Protein AF-A0A521ZAX6-F1 (afdb_monomer_lite)

Radius of gyration: 26.91 Å; chains: 1; bounding box: 73×49×79 Å

Secondary structure (DSSP, 8-state):
--SHHHHHHHHHHHHHHHHHHHHHHS--SS--HHHHHHHHHHHHHHHHT------PPP-EEEEEEEEEETTEEE-S-SS--TTB-PPPTTS---BEE-TT---TTSB-SS-EEEEGGGPEEEE-TT--EEEEEEEEEE--GGGGT--EEEEEEE----SSTT-EEEEEEEEETTTT-EEEEEEEEE-TTS-EEEEEEEEETTTTEEEEEEEEE--TTSSEEEEEEE-BTBEEEEEEEE-TTS-B-S--EEEEEE---TT----EEEEEEEEE-------HHHHHHHHHHHHHHHHHHHTT---

Foldseek 3Di:
DDPPVVVVVVVVVVVVVVVVVVVVVVPPPDDDPVVVVVVVVVVVVVVVPPDPPVPFDKDKKKWQWKDQPPWAIARLAPQDDFQAGDATDVGHGWGWDWPLDADRVCRDDSIHMAILVSFDWDAFLLGFIKRKTKTKTFDQSVVVVGFKTKIKMFDDQRDDAAWWKFKKFFQFDDGRQKMWDFIQHQHPVRFTWGWTWITGNVVSDIGTFFIDGDDPPAGMKMWMWGPNFFTWIWMFGAHPVRHGPDDIDTGGTDGDDPRDRRRMMIIMTIIRPPPCPVPVCVVVVVVVVVVVVVVVVVVPPDD

Structure (mmCIF, N/CA/C/O backbone):
data_AF-A0A521ZAX6-F1
#
_entry.id   AF-A0A521ZAX6-F1
#
loop_
_atom_site.group_PDB
_atom_site.id
_atom_site.type_symbol
_atom_site.label_atom_id
_atom_site.label_alt_id
_atom_site.label_comp_id
_atom_site.label_asym_id
_atom_site.label_entity_id
_atom_site.label_seq_id
_atom_site.pdbx_PDB_ins_code
_atom_site.Cartn_x
_atom_site.Cartn_y
_atom_site.Cartn_z
_atom_site.occupancy
_atom_site.B_iso_or_equiv
_atom_site.auth_seq_id
_atom_site.auth_comp_id
_atom_site.auth_asym_id
_atom_site.auth_atom_id
_atom_site.pdbx_PDB_model_num
ATOM 1 N N . MET A 1 1 ? -0.911 6.599 23.397 1.00 47.94 1 MET A N 1
ATOM 2 C CA . MET A 1 1 ? -1.202 6.963 24.809 1.00 47.94 1 MET A CA 1
ATOM 3 C C . MET A 1 1 ? -2.444 7.852 24.866 1.00 47.94 1 MET A C 1
ATOM 5 O O . MET A 1 1 ? -2.360 8.982 24.406 1.00 47.94 1 MET A O 1
ATOM 9 N N . PRO A 1 2 ? -3.590 7.355 25.373 1.00 46.09 2 PRO A N 1
ATOM 10 C CA . PRO A 1 2 ? -4.291 8.087 26.441 1.00 46.09 2 PRO A CA 1
ATOM 11 C C . PRO A 1 2 ? -5.107 7.155 27.369 1.00 46.09 2 PRO A C 1
ATOM 13 O O 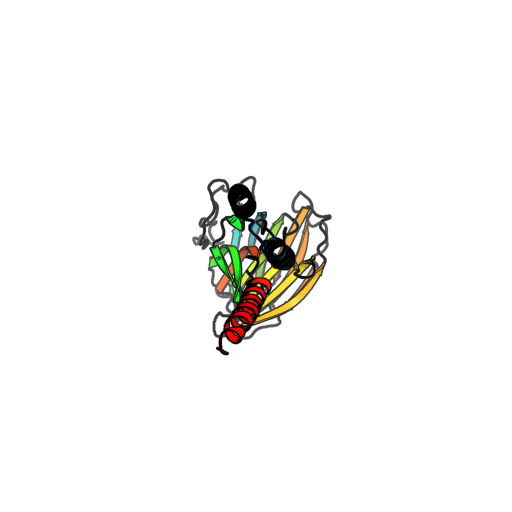. PRO A 1 2 ? -6.236 6.796 27.064 1.00 46.09 2 PRO A O 1
ATOM 16 N N . CYS A 1 3 ? -4.576 6.794 28.542 1.00 39.81 3 CYS A N 1
ATOM 17 C CA . CYS A 1 3 ? -5.355 6.108 29.595 1.00 39.81 3 CYS A CA 1
ATOM 18 C C . CYS A 1 3 ? -5.625 7.010 30.822 1.00 39.81 3 CYS A C 1
ATOM 20 O O . CYS A 1 3 ? -6.492 6.723 31.644 1.00 39.81 3 CYS A O 1
ATOM 22 N N . TRP A 1 4 ? -4.918 8.140 30.941 1.00 37.19 4 TRP A N 1
ATOM 23 C CA . TRP A 1 4 ? -4.978 9.007 32.126 1.00 37.19 4 TRP A CA 1
ATOM 24 C C . TRP A 1 4 ? -6.194 9.945 32.154 1.00 37.19 4 TRP A C 1
ATOM 26 O O . TRP A 1 4 ? -6.760 10.185 33.220 1.00 37.19 4 TRP A O 1
ATOM 36 N N . TYR A 1 5 ? -6.657 10.429 30.998 1.00 41.12 5 TYR A N 1
ATOM 37 C CA . TYR A 1 5 ? -7.773 11.385 30.943 1.00 41.12 5 TYR A CA 1
ATOM 38 C C . TYR A 1 5 ? -9.114 10.761 31.370 1.00 41.12 5 TYR A C 1
ATOM 40 O O . TYR A 1 5 ? -9.895 11.386 32.090 1.00 41.12 5 TYR A O 1
ATOM 48 N N . VAL A 1 6 ? -9.345 9.493 31.010 1.00 40.62 6 VAL A N 1
ATOM 49 C CA . VAL A 1 6 ? -10.563 8.748 31.376 1.00 40.62 6 VAL A CA 1
ATOM 50 C C . VAL A 1 6 ? -10.611 8.463 32.883 1.00 40.62 6 VAL A C 1
ATOM 52 O O . VAL A 1 6 ? -11.671 8.565 33.506 1.00 40.62 6 VAL A O 1
ATOM 55 N N . MET A 1 7 ? -9.462 8.184 33.512 1.00 41.50 7 MET A N 1
ATOM 56 C CA . MET A 1 7 ? -9.397 7.940 34.958 1.00 41.50 7 MET A CA 1
ATOM 57 C C . MET A 1 7 ? -9.655 9.209 35.784 1.00 41.50 7 MET A C 1
ATOM 59 O O . MET A 1 7 ? -10.397 9.158 36.770 1.00 41.50 7 MET A O 1
ATOM 63 N N . CYS A 1 8 ? -9.112 10.363 35.376 1.00 44.91 8 CYS A N 1
ATOM 64 C CA . CYS A 1 8 ? -9.331 11.627 36.089 1.00 44.91 8 CYS A CA 1
ATOM 65 C C . CYS A 1 8 ? -10.794 12.095 36.032 1.00 44.91 8 CYS A C 1
ATOM 67 O O . CYS A 1 8 ? -11.322 12.575 37.040 1.00 44.91 8 CYS A O 1
ATOM 69 N N . PHE A 1 9 ? -11.473 11.906 34.896 1.00 49.28 9 PHE A N 1
ATOM 70 C CA . PHE A 1 9 ? -12.878 12.293 34.751 1.00 49.28 9 PHE A CA 1
ATOM 71 C C . PHE A 1 9 ? -13.799 11.448 3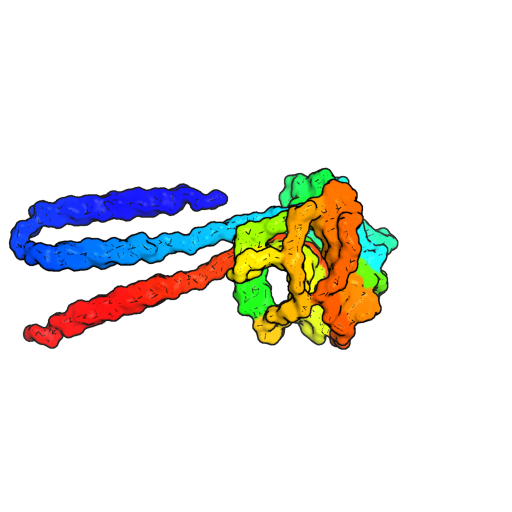5.650 1.00 49.28 9 PHE A C 1
ATOM 73 O O . PHE A 1 9 ? -14.656 11.990 36.355 1.00 49.28 9 PHE A O 1
ATOM 80 N N . ASN A 1 10 ? -13.553 10.134 35.728 1.00 50.09 10 ASN A N 1
ATOM 81 C CA . ASN A 1 10 ? -14.312 9.226 36.594 1.00 50.09 10 ASN A CA 1
ATOM 82 C C . ASN A 1 10 ? -14.150 9.554 38.086 1.00 50.09 10 ASN A C 1
ATOM 84 O O . ASN A 1 10 ? -15.129 9.568 38.838 1.00 50.09 10 ASN A O 1
ATOM 88 N N . ALA A 1 11 ? -12.933 9.881 38.529 1.00 59.72 11 ALA A N 1
ATOM 89 C CA . ALA A 1 11 ? -12.683 10.236 39.924 1.00 59.72 11 ALA A CA 1
ATOM 90 C C . ALA A 1 11 ? -13.410 11.530 40.340 1.00 59.72 11 ALA A C 1
ATOM 92 O O . ALA A 1 11 ? -13.934 11.618 41.457 1.00 59.72 11 ALA A O 1
ATOM 93 N N . HIS A 1 12 ? -13.481 12.523 39.446 1.00 61.91 12 HIS A N 1
ATOM 94 C CA . HIS A 1 12 ? -14.171 13.781 39.723 1.00 61.91 12 HIS A CA 1
ATOM 95 C C . HIS A 1 12 ? -15.695 13.599 39.760 1.00 61.91 12 HIS A C 1
ATOM 97 O O . HIS A 1 12 ? -16.340 14.055 40.703 1.00 61.91 12 HIS A O 1
ATOM 103 N N . LEU A 1 13 ? -16.259 12.835 38.818 1.00 57.12 13 LEU A N 1
ATOM 104 C CA . LEU A 1 13 ? -17.691 12.527 38.773 1.00 57.12 13 LEU A CA 1
ATOM 105 C C . LEU A 1 13 ? -18.164 11.797 40.043 1.00 57.12 13 LEU A C 1
ATOM 107 O O . LEU A 1 13 ? -19.154 12.196 40.661 1.00 57.12 13 LEU A O 1
ATOM 111 N N . ILE A 1 14 ? -17.416 10.785 40.498 1.00 67.31 14 ILE A N 1
ATOM 112 C CA . ILE A 1 14 ? -17.723 10.042 41.732 1.00 67.31 14 ILE A CA 1
ATOM 113 C C . ILE A 1 14 ? -17.697 10.970 42.955 1.00 67.31 14 ILE A C 1
ATOM 115 O O . ILE A 1 14 ? -18.536 10.845 43.853 1.00 67.31 14 ILE A O 1
ATOM 119 N N . LYS A 1 15 ? -16.754 11.919 43.007 1.00 69.25 15 LYS A N 1
ATOM 120 C CA . LYS A 1 15 ? -16.646 12.886 44.108 1.00 69.25 15 LYS A CA 1
ATOM 121 C C . LYS A 1 15 ? -17.837 13.851 44.128 1.00 69.25 15 LYS A C 1
ATOM 123 O O . LYS A 1 15 ? -18.402 14.080 45.200 1.00 69.25 15 LYS A O 1
ATOM 128 N N . THR A 1 16 ? -18.271 14.328 42.964 1.00 64.12 16 THR A N 1
ATOM 129 C CA . THR A 1 16 ? -19.437 15.211 42.814 1.00 64.12 16 THR A CA 1
ATOM 130 C C . THR A 1 16 ? -20.738 14.499 43.191 1.00 64.12 16 THR A C 1
ATOM 132 O O . THR A 1 16 ? -21.531 15.043 43.959 1.00 64.12 16 THR A O 1
ATOM 135 N N . ILE A 1 17 ? -20.925 13.242 42.765 1.00 62.44 17 ILE A N 1
ATOM 136 C CA . ILE A 1 17 ? -22.083 12.417 43.154 1.00 62.44 17 ILE A CA 1
ATOM 137 C C . ILE A 1 17 ? -22.120 12.220 44.677 1.00 62.44 17 ILE A C 1
ATOM 139 O O . ILE A 1 17 ? -23.162 12.411 45.310 1.00 62.44 17 ILE A O 1
ATOM 143 N N . LYS A 1 18 ? -20.976 11.902 45.298 1.00 67.94 18 LYS A N 1
ATOM 144 C CA . LYS A 1 18 ? -20.877 11.743 46.758 1.00 67.94 18 LYS A CA 1
ATOM 145 C C . LYS A 1 18 ? -21.187 13.040 47.513 1.00 67.94 18 LYS A C 1
ATOM 147 O O . LYS A 1 18 ? -21.866 12.990 48.539 1.00 67.94 18 LYS A O 1
ATOM 152 N N . GLN A 1 19 ? -20.740 14.196 47.017 1.00 67.75 19 GLN A N 1
ATOM 153 C CA . GLN A 1 19 ? -21.085 15.497 47.605 1.00 67.75 19 GLN A CA 1
ATOM 154 C C . GLN A 1 19 ? -22.582 15.804 47.485 1.00 67.75 19 GLN A C 1
ATOM 156 O O . GLN A 1 19 ? -23.197 16.224 48.465 1.00 67.75 19 GLN A O 1
ATOM 161 N N . TYR A 1 20 ? -23.195 15.520 46.336 1.00 54.62 20 TYR A N 1
ATOM 162 C CA . TYR A 1 20 ? -24.623 15.761 46.115 1.00 54.62 20 TYR A CA 1
ATOM 163 C C . TYR A 1 20 ? -25.515 14.878 47.012 1.00 54.62 20 TYR A C 1
ATOM 165 O O . TYR A 1 20 ? -26.491 15.342 47.610 1.00 54.62 20 TYR A O 1
ATOM 173 N N . LEU A 1 21 ? -25.129 13.611 47.200 1.00 57.34 21 LEU A N 1
ATOM 174 C CA . LEU A 1 21 ? -25.789 12.680 48.127 1.00 57.34 21 LEU A CA 1
ATOM 175 C C . LEU A 1 21 ? -25.596 13.056 49.610 1.00 57.34 21 LEU A C 1
ATOM 177 O O . LEU A 1 21 ? -26.415 12.695 50.455 1.00 57.34 21 LEU A O 1
ATOM 181 N N . SER A 1 22 ? -24.530 13.786 49.946 1.00 59.34 22 SER A N 1
ATOM 182 C CA . SER A 1 22 ? -24.269 14.271 51.308 1.00 59.34 22 SER A CA 1
ATOM 183 C C . SER A 1 22 ? -25.157 15.468 51.676 1.00 59.34 22 SER A C 1
ATOM 185 O O . SER A 1 22 ? -25.722 15.515 52.771 1.00 59.34 22 SER A O 1
ATOM 187 N N . ILE A 1 23 ? -25.351 16.404 50.741 1.00 58.09 23 ILE A N 1
ATOM 188 C CA . ILE A 1 23 ? -26.160 17.617 50.949 1.00 58.09 23 ILE A CA 1
ATOM 189 C C . ILE A 1 23 ? -27.641 17.270 51.170 1.00 58.09 23 ILE A C 1
ATOM 191 O O . ILE A 1 23 ? -28.297 17.838 52.044 1.00 58.09 23 ILE A O 1
ATOM 195 N N . THR A 1 24 ? -28.163 16.272 50.456 1.00 54.19 24 THR A N 1
ATOM 196 C CA . THR A 1 24 ? -29.572 15.853 50.561 1.00 54.19 24 THR A CA 1
ATOM 197 C C . THR A 1 24 ? -29.935 15.209 51.906 1.00 54.19 24 THR A C 1
ATOM 199 O O . THR A 1 24 ? -31.094 15.276 52.315 1.00 54.19 24 THR A O 1
ATOM 202 N N . LYS A 1 25 ? -28.970 14.662 52.661 1.00 55.00 25 LYS A N 1
ATOM 203 C CA . LYS A 1 25 ? -29.228 14.078 53.992 1.00 55.00 25 LYS A CA 1
ATOM 204 C C . LYS A 1 25 ? -29.455 15.113 55.100 1.00 55.00 25 LYS A C 1
ATOM 206 O O . LYS A 1 25 ? -30.106 14.782 56.086 1.00 55.00 25 LYS A O 1
ATOM 211 N N . LYS A 1 26 ? -28.953 16.347 54.966 1.00 53.94 26 LYS A N 1
ATOM 212 C CA . LYS A 1 26 ? -29.035 17.370 56.032 1.00 53.94 26 LYS A CA 1
ATOM 213 C C . LYS A 1 26 ? -30.276 18.273 55.968 1.00 53.94 26 LYS A C 1
ATOM 215 O O . LYS A 1 26 ? -30.519 19.004 56.919 1.00 53.94 26 LYS A O 1
ATOM 220 N N . GLY A 1 27 ? -31.079 18.199 54.902 1.00 54.00 27 GLY A N 1
ATOM 221 C CA . GLY A 1 27 ? -32.254 19.063 54.690 1.00 54.00 27 GLY A CA 1
ATOM 222 C C . GLY A 1 27 ? -33.601 18.341 54.568 1.00 54.00 27 GLY A C 1
ATOM 223 O O . GLY A 1 27 ? -34.555 18.928 54.069 1.00 54.00 27 GLY A O 1
ATOM 224 N N . ALA A 1 28 ? -33.707 17.070 54.970 1.00 48.19 28 ALA A N 1
ATOM 225 C CA . ALA A 1 28 ? -34.894 16.239 54.742 1.00 48.19 28 ALA A CA 1
ATOM 226 C C . ALA A 1 28 ? -36.065 16.535 55.709 1.00 48.19 28 ALA A C 1
ATOM 228 O O . ALA A 1 28 ? -36.605 15.640 56.355 1.00 48.19 28 ALA A O 1
ATOM 229 N N . GLY A 1 29 ? -36.501 17.793 55.785 1.00 54.16 29 GLY A N 1
ATOM 230 C CA . GLY A 1 29 ? -37.848 18.132 56.232 1.00 54.16 29 GLY A CA 1
ATOM 231 C C . GLY A 1 29 ? -38.840 17.851 55.102 1.00 54.16 29 GLY A C 1
ATOM 232 O O . GLY A 1 29 ? -38.870 18.581 54.120 1.00 54.16 29 GLY A O 1
ATOM 233 N N . LYS A 1 30 ? -39.618 16.764 55.217 1.00 56.06 30 LYS A N 1
ATOM 234 C CA . LYS A 1 30 ? -40.769 16.401 54.354 1.00 56.06 30 LYS A CA 1
ATOM 235 C C . LYS A 1 30 ? -40.585 16.627 52.836 1.00 56.06 30 LYS A C 1
ATOM 237 O O . LYS A 1 30 ? -41.471 17.155 52.172 1.00 56.06 30 LYS A O 1
ATOM 242 N N . MET A 1 31 ? -39.493 16.148 52.242 1.00 51.72 31 MET A N 1
ATOM 243 C CA . MET A 1 31 ? -39.492 15.893 50.795 1.00 51.72 31 MET A CA 1
ATOM 244 C C . MET A 1 31 ? -40.079 14.509 50.506 1.00 51.72 31 MET A C 1
ATOM 246 O O . MET A 1 31 ? -39.689 13.508 51.108 1.00 51.72 31 MET A O 1
ATOM 250 N N . ASN A 1 32 ? -41.046 14.468 49.589 1.00 57.09 32 ASN A N 1
ATOM 251 C CA . ASN A 1 32 ? -41.775 13.272 49.184 1.00 57.09 32 ASN A CA 1
ATOM 252 C C . ASN A 1 32 ? -40.794 12.244 48.583 1.00 57.09 32 ASN A C 1
ATOM 254 O O . ASN A 1 32 ? -40.153 12.518 47.566 1.00 57.09 32 ASN A O 1
ATOM 258 N N . ARG A 1 33 ? -40.654 11.068 49.217 1.00 55.41 33 ARG A N 1
ATOM 259 C CA . ARG A 1 33 ? -39.667 10.020 48.862 1.00 55.41 33 ARG A CA 1
ATOM 260 C C . ARG A 1 33 ? -39.719 9.594 47.383 1.00 55.41 33 ARG A C 1
ATOM 262 O O . ARG A 1 33 ? -38.725 9.102 46.858 1.00 55.41 33 ARG A O 1
ATOM 269 N N . SER A 1 34 ? -40.836 9.827 46.691 1.00 53.62 34 SER A N 1
ATOM 270 C CA . SER A 1 34 ? -40.997 9.534 45.262 1.00 53.62 34 SER A CA 1
ATOM 271 C C . SER A 1 34 ? -40.161 10.430 44.333 1.00 53.62 34 SER A C 1
ATOM 273 O O . SER A 1 34 ? -39.772 9.977 43.257 1.00 53.62 34 SER A O 1
ATOM 275 N N . ALA A 1 35 ? -39.839 11.667 44.730 1.00 54.62 35 ALA A N 1
ATOM 276 C CA . ALA A 1 35 ? -39.070 12.605 43.903 1.00 54.62 35 ALA A CA 1
ATOM 277 C C . ALA A 1 35 ? -37.562 12.292 43.901 1.00 54.62 35 ALA A C 1
ATOM 279 O O . ALA A 1 35 ? -36.908 12.396 42.866 1.00 54.62 35 ALA A O 1
ATOM 280 N N . VAL A 1 36 ? -37.026 11.835 45.039 1.00 57.28 36 VAL A N 1
ATOM 281 C CA . VAL A 1 36 ? -35.603 11.481 45.192 1.00 57.28 36 VAL A CA 1
ATOM 282 C C . VAL A 1 36 ? -35.258 10.215 44.400 1.00 57.28 36 VAL A C 1
ATOM 284 O O . VAL A 1 36 ? -34.226 10.171 43.734 1.00 57.28 36 VAL A O 1
ATOM 287 N N . ASN A 1 37 ? -36.158 9.225 44.377 1.00 55.22 37 ASN A N 1
ATOM 288 C CA . ASN A 1 37 ? -35.958 8.009 43.584 1.00 55.22 37 ASN A CA 1
ATOM 289 C C . ASN A 1 37 ? -35.974 8.286 42.072 1.00 55.22 37 ASN A C 1
ATOM 291 O O . ASN A 1 37 ? -35.205 7.673 41.343 1.00 55.22 37 ASN A O 1
ATOM 295 N N . ARG A 1 38 ? -36.783 9.234 41.580 1.00 53.16 38 ARG A N 1
ATOM 296 C CA . ARG A 1 38 ? -36.828 9.562 40.141 1.00 53.16 38 ARG A CA 1
ATOM 297 C C . ARG A 1 38 ? -35.564 10.276 39.649 1.00 53.16 38 ARG A C 1
ATOM 299 O O . ARG A 1 38 ? -35.150 10.043 38.520 1.00 53.16 38 ARG A O 1
ATOM 306 N N . LEU A 1 39 ? -34.922 11.088 40.492 1.00 50.41 39 LEU A N 1
ATOM 307 C CA . LEU A 1 39 ? -33.695 11.809 40.129 1.00 50.41 39 LEU A CA 1
ATOM 308 C C . LEU A 1 39 ? -32.469 10.877 40.047 1.00 50.41 39 LEU A C 1
ATOM 310 O O . LEU A 1 39 ? -31.629 11.045 39.168 1.00 50.41 39 LEU A O 1
ATOM 314 N N . GLY A 1 40 ? -32.395 9.855 40.909 1.00 54.56 40 GLY A N 1
ATOM 315 C CA . GLY A 1 40 ? -31.318 8.853 40.877 1.00 54.56 40 GLY A CA 1
ATOM 316 C C . GLY A 1 40 ? -31.332 7.957 39.628 1.00 54.56 40 GLY A C 1
ATOM 317 O O . GLY A 1 40 ? -30.271 7.581 39.128 1.00 54.56 40 GLY A O 1
ATOM 318 N N . TRP A 1 41 ? -32.519 7.670 39.080 1.00 51.25 41 TRP A N 1
ATOM 319 C CA . TRP A 1 41 ? -32.665 6.917 37.827 1.00 51.25 41 TRP A CA 1
ATOM 320 C C . TRP A 1 41 ? -32.225 7.728 36.599 1.00 51.25 41 TRP A C 1
ATOM 322 O O . TRP A 1 41 ? -31.564 7.180 35.720 1.00 51.25 41 TRP A O 1
ATOM 332 N N . PHE A 1 42 ? -32.502 9.037 36.566 1.00 50.16 42 PHE A N 1
ATOM 333 C CA . PHE A 1 42 ? -32.056 9.919 35.478 1.00 50.16 42 PHE A CA 1
ATOM 334 C C . PHE A 1 42 ? -30.524 10.002 35.372 1.00 50.16 42 PHE A C 1
ATOM 336 O O . PHE A 1 42 ? -29.990 9.948 34.269 1.00 50.16 42 PHE A O 1
ATOM 343 N N . PHE A 1 43 ? -29.803 10.060 36.498 1.00 51.66 43 PHE A N 1
ATOM 344 C CA . PHE A 1 43 ? -28.334 10.084 36.480 1.00 51.66 43 PHE A CA 1
ATOM 345 C C . PHE A 1 43 ? -27.705 8.736 36.087 1.00 51.66 43 PHE A C 1
ATOM 347 O O . PHE A 1 43 ? -26.654 8.732 35.454 1.00 51.66 43 PHE A O 1
ATOM 354 N N . SER A 1 44 ? -28.351 7.602 36.387 1.00 50.88 44 SER A N 1
ATOM 355 C CA . SER A 1 44 ? -27.819 6.275 36.019 1.00 50.88 44 SER A CA 1
ATOM 356 C C . SER A 1 44 ? -27.919 5.982 34.517 1.00 50.88 44 SER A C 1
ATOM 358 O O . SER A 1 44 ? -27.041 5.323 33.971 1.00 50.88 44 SER A O 1
ATOM 360 N N . ILE A 1 45 ? -28.944 6.504 33.832 1.00 50.88 45 ILE A N 1
ATOM 361 C CA . ILE A 1 45 ? -29.104 6.328 32.376 1.00 50.88 45 ILE A CA 1
ATOM 362 C C . ILE A 1 45 ? -28.100 7.202 31.604 1.00 50.88 45 ILE A C 1
ATOM 364 O O . ILE A 1 45 ? -27.543 6.761 30.603 1.00 50.88 45 ILE A O 1
ATOM 368 N N . VAL A 1 46 ? -27.792 8.406 32.101 1.00 50.06 46 VAL A N 1
ATOM 369 C CA . VAL A 1 46 ? -26.817 9.313 31.465 1.00 50.06 46 VAL A CA 1
ATOM 370 C C . VAL A 1 46 ? -25.372 8.812 31.621 1.00 50.06 46 VAL A C 1
ATOM 372 O O . VAL A 1 46 ? -24.556 9.027 30.731 1.00 50.06 46 VAL A O 1
ATOM 375 N N . SER A 1 47 ? -25.046 8.082 32.695 1.00 50.19 47 SER A N 1
ATOM 376 C CA . SER A 1 47 ? -23.712 7.482 32.873 1.00 50.19 47 SER A CA 1
ATOM 377 C C . SER A 1 47 ? -23.465 6.210 32.049 1.00 50.19 47 SER A C 1
ATOM 379 O O . SER A 1 47 ? -22.307 5.835 31.889 1.00 50.19 47 SER A O 1
ATOM 381 N N . LEU A 1 48 ? -24.503 5.561 31.504 1.00 48.25 48 LEU A N 1
ATOM 382 C CA . LEU A 1 48 ? -24.349 4.355 30.675 1.00 48.25 48 LEU A CA 1
ATOM 383 C C . LEU A 1 48 ? -24.160 4.663 29.177 1.00 48.25 48 LEU A C 1
ATOM 385 O O . LEU A 1 48 ? -23.735 3.796 28.424 1.00 48.25 48 LEU A O 1
ATOM 389 N N . ALA A 1 49 ? -24.420 5.901 28.747 1.00 48.38 49 ALA A N 1
ATOM 390 C CA . ALA A 1 49 ? -24.155 6.370 27.383 1.00 48.38 49 ALA A CA 1
ATOM 391 C C . ALA A 1 49 ? -22.707 6.867 27.186 1.00 48.38 49 ALA A C 1
ATOM 393 O O . ALA A 1 49 ? -22.393 7.498 26.175 1.00 48.38 49 ALA A O 1
ATOM 394 N N . LEU A 1 50 ? -21.821 6.614 28.158 1.00 48.28 50 LEU A N 1
ATOM 395 C CA . LEU A 1 50 ? -20.430 7.041 28.114 1.00 48.28 50 LEU A CA 1
ATOM 396 C C . LEU A 1 50 ? -19.617 6.130 27.177 1.00 48.28 50 LEU A C 1
ATOM 398 O O . LEU A 1 50 ? -18.930 5.213 27.606 1.00 48.28 50 LEU A O 1
ATOM 402 N N . VAL A 1 51 ? -19.731 6.433 25.884 1.00 49.41 51 VAL A N 1
ATOM 403 C CA . VAL A 1 51 ? -18.637 6.440 24.908 1.00 49.41 51 VAL A CA 1
ATOM 404 C C . VAL A 1 51 ? -17.802 5.155 24.874 1.00 49.41 51 VAL A C 1
ATOM 406 O O . VAL A 1 51 ? -16.694 5.090 25.407 1.00 49.41 51 VAL A O 1
ATOM 409 N N . ALA A 1 52 ? -18.291 4.157 24.138 1.00 48.88 52 ALA A N 1
ATOM 410 C CA . ALA A 1 52 ? -17.409 3.190 23.497 1.00 48.88 52 ALA A CA 1
ATOM 411 C C . ALA A 1 52 ? -16.650 3.910 22.367 1.00 48.88 52 ALA A C 1
ATOM 413 O O . ALA A 1 52 ? -16.991 3.790 21.197 1.00 48.88 52 ALA A O 1
ATOM 414 N N . ASN A 1 53 ? -15.651 4.720 22.726 1.00 51.09 53 ASN A N 1
ATOM 415 C CA . ASN A 1 53 ? -14.619 5.105 21.772 1.00 51.09 53 ASN A CA 1
ATOM 416 C C . ASN A 1 53 ? -13.814 3.836 21.522 1.00 51.09 53 ASN A C 1
ATOM 418 O O . ASN A 1 53 ? -13.032 3.422 22.380 1.00 51.09 53 ASN A O 1
ATOM 422 N N . ILE A 1 54 ? -14.048 3.195 20.380 1.00 55.09 54 ILE A N 1
ATOM 423 C CA . ILE A 1 54 ? -13.129 2.184 19.877 1.00 55.09 54 ILE A CA 1
ATOM 424 C C . ILE A 1 54 ? -11.832 2.949 19.628 1.00 55.09 54 ILE A C 1
ATOM 426 O O . ILE A 1 54 ? -11.779 3.840 18.783 1.00 55.09 54 ILE A O 1
ATOM 430 N N . ALA A 1 55 ? -10.822 2.706 20.461 1.00 56.56 55 ALA A N 1
ATOM 431 C CA . ALA A 1 55 ? -9.505 3.257 20.214 1.00 56.56 55 ALA A CA 1
ATOM 432 C C . ALA A 1 55 ? -9.025 2.668 18.884 1.00 56.56 55 ALA A C 1
ATOM 434 O O . ALA A 1 55 ? -8.856 1.453 18.797 1.00 56.56 55 ALA A O 1
ATOM 435 N N . SER A 1 56 ? -8.850 3.511 17.865 1.00 67.69 56 SER A N 1
ATOM 436 C CA . SER A 1 56 ? -8.174 3.085 16.642 1.00 67.69 56 SER A CA 1
ATOM 437 C C . SER A 1 56 ? -6.732 2.746 17.002 1.00 67.69 56 SER A C 1
ATOM 439 O O . SER A 1 56 ? -6.057 3.538 17.670 1.00 67.69 56 SER A O 1
ATOM 441 N N . ALA A 1 57 ? -6.295 1.545 16.641 1.00 82.38 57 ALA A N 1
ATOM 442 C CA . ALA A 1 57 ? -4.890 1.175 16.692 1.00 82.38 57 ALA A CA 1
ATOM 443 C C . ALA A 1 57 ? -4.224 1.649 15.400 1.00 82.38 57 ALA A C 1
ATOM 445 O O . ALA A 1 57 ? -4.885 1.718 14.367 1.00 82.38 57 ALA A O 1
ATOM 446 N N . SER A 1 58 ? -2.938 1.988 15.464 1.00 91.75 58 SER A N 1
ATOM 447 C CA . SER A 1 58 ? -2.212 2.361 14.259 1.00 91.75 58 SER A CA 1
ATOM 448 C C . SER A 1 58 ? -1.875 1.145 13.412 1.00 91.75 58 SER A C 1
ATOM 450 O O . SER A 1 58 ? -1.548 0.074 13.929 1.00 91.75 58 SER A O 1
ATOM 452 N N . VAL A 1 59 ? -1.945 1.330 12.099 1.00 95.12 59 VAL A N 1
ATOM 453 C CA . VAL A 1 59 ? -1.450 0.383 11.108 1.00 95.12 59 VAL A CA 1
ATOM 454 C C . VAL A 1 59 ? 0.061 0.513 11.062 1.00 95.12 59 VAL A C 1
ATOM 456 O O . VAL A 1 59 ? 0.579 1.555 10.662 1.00 95.12 59 VAL A O 1
ATOM 459 N N . ILE A 1 60 ? 0.751 -0.554 11.463 1.00 96.81 60 ILE A N 1
ATOM 460 C CA . ILE A 1 60 ? 2.202 -0.677 11.347 1.00 96.81 60 ILE A CA 1
ATOM 461 C C . ILE A 1 60 ? 2.498 -1.853 10.425 1.00 96.81 60 ILE A C 1
ATOM 463 O O . ILE A 1 60 ? 2.104 -2.983 10.712 1.00 96.81 60 ILE A O 1
ATOM 467 N N . THR A 1 61 ? 3.196 -1.585 9.328 1.00 97.44 61 THR A N 1
ATOM 468 C CA . THR A 1 61 ? 3.670 -2.602 8.381 1.00 97.44 61 THR A CA 1
ATOM 469 C C . THR A 1 61 ? 5.042 -2.203 7.847 1.00 97.44 61 THR A C 1
ATOM 471 O O . THR A 1 61 ? 5.491 -1.080 8.077 1.00 97.44 61 THR A O 1
ATOM 474 N N . ASN A 1 62 ? 5.719 -3.103 7.143 1.00 98.25 62 ASN A N 1
ATOM 475 C CA . ASN A 1 62 ? 6.965 -2.788 6.457 1.00 98.25 62 ASN A CA 1
ATOM 476 C C . ASN A 1 62 ? 6.823 -3.054 4.961 1.00 98.25 62 ASN A C 1
ATOM 478 O O . ASN A 1 62 ? 6.244 -4.066 4.566 1.00 98.25 62 ASN A O 1
ATOM 482 N N . ILE A 1 63 ? 7.388 -2.169 4.146 1.00 98.50 63 ILE A N 1
ATOM 483 C CA . ILE A 1 63 ? 7.596 -2.385 2.716 1.00 98.50 63 ILE A CA 1
ATOM 484 C C . ILE A 1 63 ? 9.075 -2.714 2.485 1.00 98.50 63 ILE A C 1
ATOM 486 O O . ILE A 1 63 ? 9.958 -2.071 3.046 1.00 98.50 63 ILE A O 1
ATOM 490 N N . HIS A 1 64 ? 9.350 -3.762 1.718 1.00 98.12 64 HIS A N 1
ATOM 491 C CA . HIS A 1 64 ? 10.705 -4.254 1.430 1.00 98.12 64 HIS A CA 1
ATOM 492 C C . HIS A 1 64 ? 11.222 -3.739 0.101 1.00 98.12 64 HIS A C 1
ATOM 494 O O . HIS A 1 64 ? 12.414 -3.539 -0.083 1.00 98.12 64 HIS A O 1
ATOM 500 N N . GLU A 1 65 ? 10.312 -3.568 -0.847 1.00 98.19 65 GLU A N 1
ATOM 501 C CA . GLU A 1 65 ? 10.639 -3.127 -2.186 1.00 98.1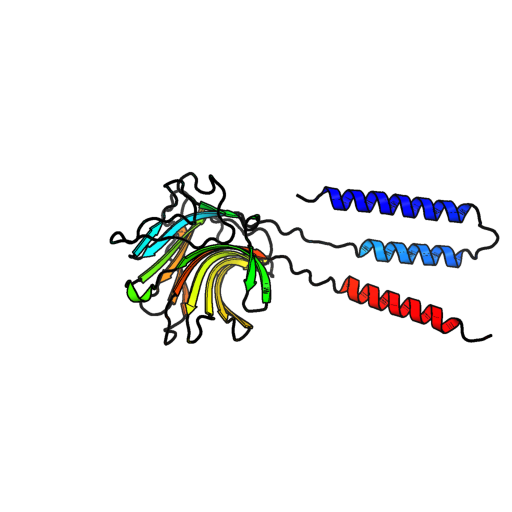9 65 GLU A CA 1
ATOM 502 C C . GLU A 1 65 ? 9.457 -2.355 -2.746 1.00 98.19 65 GLU A C 1
ATOM 504 O O . GLU A 1 65 ? 8.310 -2.779 -2.582 1.00 98.19 65 GLU A O 1
ATOM 509 N N . PHE A 1 66 ? 9.749 -1.249 -3.416 1.00 98.38 66 PHE A N 1
ATOM 510 C CA . PHE A 1 66 ? 8.822 -0.538 -4.279 1.00 98.38 66 PHE A CA 1
ATOM 511 C C . PHE A 1 66 ? 9.455 -0.405 -5.661 1.00 98.38 66 PHE A C 1
ATOM 513 O O . PHE A 1 66 ? 10.599 0.033 -5.788 1.00 98.38 66 PHE A O 1
ATOM 520 N N . SER A 1 67 ? 8.733 -0.792 -6.706 1.00 97.69 67 SER A N 1
ATOM 521 C CA . SER A 1 67 ? 9.246 -0.754 -8.071 1.00 97.69 67 SER A CA 1
ATOM 522 C C . SER A 1 67 ? 8.225 -0.175 -9.036 1.00 97.69 67 SER A C 1
ATOM 524 O O . SER A 1 67 ? 7.025 -0.406 -8.932 1.00 97.69 67 SER A O 1
ATOM 526 N N . VAL A 1 68 ? 8.739 0.584 -9.995 1.00 95.88 68 VAL A N 1
ATOM 527 C CA . VAL A 1 68 ? 8.029 1.107 -11.155 1.00 95.88 68 VAL A CA 1
ATOM 528 C C . VAL A 1 68 ? 8.864 0.701 -12.364 1.00 95.88 68 VAL A C 1
ATOM 530 O O . VAL A 1 68 ? 9.790 1.404 -12.772 1.00 95.88 68 VAL A O 1
ATOM 533 N N . SER A 1 69 ? 8.610 -0.498 -12.875 1.00 95.19 69 SER A N 1
ATOM 534 C CA . SER A 1 69 ? 9.454 -1.164 -13.863 1.00 95.19 69 SER A CA 1
ATOM 535 C C . SER A 1 69 ? 9.259 -0.573 -15.263 1.00 95.19 69 SER A C 1
ATOM 537 O O . SER A 1 69 ? 8.119 -0.319 -15.659 1.00 95.19 69 SER A O 1
ATOM 539 N N . PRO A 1 70 ? 10.339 -0.370 -16.043 1.00 93.88 70 PRO A N 1
ATOM 540 C CA . PRO A 1 70 ? 11.750 -0.662 -15.733 1.00 93.88 70 PRO A CA 1
ATOM 541 C C . PRO A 1 70 ? 12.528 0.554 -15.192 1.00 93.88 70 PRO A C 1
ATOM 543 O O . PRO A 1 70 ? 13.743 0.639 -15.352 1.00 93.88 70 PRO A O 1
ATOM 546 N N . VAL A 1 71 ? 11.841 1.551 -14.642 1.00 94.06 71 VAL A N 1
ATOM 547 C CA . VAL A 1 71 ? 12.353 2.918 -14.477 1.00 94.06 71 VAL A CA 1
ATOM 548 C C . VAL A 1 71 ? 12.926 3.172 -13.089 1.00 94.06 71 VAL A C 1
ATOM 550 O O . VAL A 1 71 ? 13.845 3.974 -12.940 1.00 94.06 71 VAL A O 1
ATOM 553 N N . PHE A 1 72 ? 12.379 2.529 -12.066 1.00 96.25 72 PHE A N 1
ATOM 554 C CA . PHE A 1 72 ? 12.711 2.812 -10.680 1.00 96.25 72 PHE A CA 1
ATOM 555 C C . PHE A 1 72 ? 12.534 1.562 -9.821 1.00 96.25 72 PHE A C 1
ATOM 557 O O . PHE A 1 72 ? 11.548 0.837 -9.961 1.00 96.25 72 PHE A O 1
ATOM 564 N N . THR A 1 73 ? 13.472 1.342 -8.907 1.00 97.50 73 THR A N 1
ATOM 565 C CA . THR A 1 73 ? 13.360 0.324 -7.864 1.00 97.50 73 THR A CA 1
ATOM 566 C C . THR A 1 73 ? 14.035 0.841 -6.611 1.00 97.50 73 THR A C 1
ATOM 568 O O . THR A 1 73 ? 15.185 1.275 -6.657 1.00 97.50 73 THR A O 1
ATOM 571 N N . ASP A 1 74 ? 13.327 0.733 -5.499 1.00 97.88 74 ASP A N 1
ATOM 572 C CA . ASP A 1 74 ? 13.812 1.050 -4.172 1.00 97.88 74 ASP A CA 1
ATOM 573 C C . ASP A 1 74 ? 13.647 -0.166 -3.274 1.00 97.88 74 ASP A C 1
ATOM 575 O O . ASP A 1 74 ? 12.555 -0.714 -3.150 1.00 97.88 74 ASP A O 1
ATOM 579 N N . ASN A 1 75 ? 14.754 -0.611 -2.695 1.00 97.31 75 ASN A N 1
ATOM 580 C CA . ASN A 1 75 ? 14.822 -1.754 -1.794 1.00 97.31 75 ASN A CA 1
ATOM 581 C C . ASN A 1 75 ? 15.048 -1.324 -0.335 1.00 97.31 75 ASN A C 1
ATOM 583 O O . ASN A 1 75 ? 15.374 -2.170 0.499 1.00 97.31 75 ASN A O 1
ATOM 587 N N . PHE A 1 76 ? 14.954 -0.017 -0.048 1.00 97.44 76 PHE A N 1
ATOM 588 C CA . PHE A 1 76 ? 14.978 0.554 1.300 1.00 97.44 76 PHE A CA 1
ATOM 589 C C . PHE A 1 76 ? 16.172 0.063 2.142 1.00 97.44 76 PHE A C 1
ATOM 591 O O . PHE A 1 76 ? 16.057 -0.296 3.320 1.00 97.44 76 PHE A O 1
ATOM 598 N N . SER A 1 77 ? 17.335 -0.044 1.488 1.00 96.19 77 SER A N 1
ATOM 599 C CA . SER A 1 77 ? 18.548 -0.667 2.035 1.00 96.19 77 SER A CA 1
ATOM 600 C C . SER A 1 77 ? 19.692 0.312 2.301 1.00 96.19 77 SER A C 1
ATOM 602 O O . SER A 1 77 ? 20.708 -0.081 2.880 1.00 96.19 77 SER A O 1
ATOM 604 N N . ASP A 1 78 ? 19.541 1.578 1.910 1.00 94.00 78 ASP A N 1
ATOM 605 C CA . ASP A 1 78 ? 20.569 2.611 2.055 1.00 94.00 78 ASP A CA 1
ATOM 606 C C . ASP A 1 78 ? 20.469 3.384 3.387 1.00 94.00 78 ASP A C 1
ATOM 608 O O . ASP A 1 78 ? 21.417 4.077 3.770 1.00 94.00 78 ASP A O 1
ATOM 612 N N . GLY A 1 79 ? 19.367 3.207 4.126 1.00 93.38 79 GLY A N 1
ATOM 613 C CA . GLY A 1 79 ? 19.131 3.815 5.432 1.00 93.38 79 GLY A CA 1
ATOM 614 C C . GLY A 1 79 ? 18.687 5.276 5.352 1.00 93.38 79 GLY A C 1
ATOM 615 O O . GLY A 1 79 ? 18.739 5.978 6.370 1.00 93.38 79 GLY A O 1
ATOM 616 N N . ASN A 1 80 ? 18.276 5.738 4.170 1.00 94.50 80 ASN A N 1
ATOM 617 C CA . ASN A 1 80 ? 17.752 7.072 3.934 1.00 94.50 80 ASN A CA 1
ATOM 618 C C . ASN A 1 80 ? 16.266 6.969 3.568 1.00 94.50 80 ASN A C 1
ATOM 620 O O . ASN A 1 80 ? 15.932 6.984 2.385 1.00 94.50 80 ASN A O 1
ATOM 624 N N . PRO A 1 81 ? 15.359 6.962 4.563 1.00 95.81 81 PRO A N 1
ATOM 625 C CA . PRO A 1 81 ? 13.936 6.854 4.282 1.00 95.81 81 PRO A CA 1
ATOM 626 C C . PRO A 1 81 ? 13.427 8.039 3.445 1.00 95.81 81 PRO A C 1
ATOM 628 O O . PRO A 1 81 ? 14.069 9.103 3.410 1.00 95.81 81 PRO A O 1
ATOM 631 N N . PRO A 1 82 ? 12.230 7.916 2.838 1.00 95.94 82 PRO A N 1
ATOM 632 C CA . PRO A 1 82 ? 11.603 9.008 2.107 1.00 95.94 82 PRO A CA 1
ATOM 633 C C . PRO A 1 82 ? 11.622 10.325 2.912 1.00 95.94 82 PRO A C 1
ATOM 635 O O . PRO A 1 82 ? 11.380 10.326 4.126 1.00 95.94 82 PRO A O 1
ATOM 638 N N . PRO A 1 83 ? 11.917 11.474 2.273 1.00 94.81 83 PRO A N 1
ATOM 639 C CA . PRO A 1 83 ? 11.755 11.763 0.842 1.00 94.81 83 PRO A CA 1
ATOM 640 C C . PRO A 1 83 ? 12.913 11.338 -0.077 1.00 94.81 83 PRO A C 1
ATOM 642 O O . PRO A 1 83 ? 12.808 11.526 -1.291 1.00 94.81 83 PRO A O 1
ATOM 645 N N . SER A 1 84 ? 14.008 10.807 0.470 1.00 94.19 84 SER A N 1
ATOM 646 C CA . SER A 1 84 ? 15.114 10.269 -0.329 1.00 94.19 84 SER A CA 1
ATOM 647 C C . SER A 1 84 ? 14.648 9.086 -1.175 1.00 94.19 84 SER A C 1
ATOM 649 O O . SER A 1 84 ? 13.810 8.310 -0.730 1.00 94.19 84 SER A O 1
ATOM 651 N N . ALA A 1 85 ? 15.171 8.975 -2.393 1.00 94.81 85 ALA A N 1
ATOM 652 C CA . ALA A 1 85 ? 14.902 7.870 -3.301 1.00 94.81 85 ALA A CA 1
ATOM 653 C C . ALA A 1 85 ? 16.165 7.572 -4.129 1.00 94.81 85 ALA A C 1
ATOM 655 O O . ALA A 1 85 ? 16.973 8.485 -4.344 1.00 94.81 85 ALA A O 1
ATOM 656 N N . PRO A 1 86 ? 16.338 6.338 -4.627 1.00 95.31 86 PRO A N 1
ATOM 657 C CA . PRO A 1 86 ? 17.351 6.028 -5.629 1.00 95.31 86 PRO A CA 1
ATOM 658 C C . PRO A 1 86 ? 17.175 6.845 -6.915 1.00 95.31 86 PRO A C 1
ATOM 660 O O . PRO A 1 86 ? 16.084 7.316 -7.235 1.00 95.31 86 PRO A O 1
ATOM 663 N N . ASP A 1 87 ? 18.243 6.969 -7.702 1.00 94.75 87 ASP A N 1
ATOM 664 C CA . ASP A 1 87 ? 18.136 7.536 -9.046 1.00 94.75 87 ASP A CA 1
ATOM 665 C C . ASP A 1 87 ? 17.291 6.630 -9.959 1.00 94.75 87 ASP A C 1
ATOM 667 O O . ASP A 1 87 ? 17.314 5.400 -9.862 1.00 94.75 87 ASP A O 1
ATOM 671 N N . LEU A 1 88 ? 16.584 7.244 -10.907 1.00 94.12 88 LEU A N 1
ATOM 672 C CA . LEU A 1 88 ? 15.924 6.551 -12.007 1.00 94.12 88 LEU A CA 1
ATOM 673 C C . LEU A 1 88 ? 16.947 5.772 -12.839 1.00 94.12 88 LEU A C 1
ATOM 675 O O . LEU A 1 88 ? 18.097 6.189 -13.019 1.00 94.12 88 LEU A O 1
ATOM 679 N N . VAL A 1 89 ? 16.496 4.687 -13.462 1.00 90.00 89 VAL A N 1
ATOM 680 C CA . VAL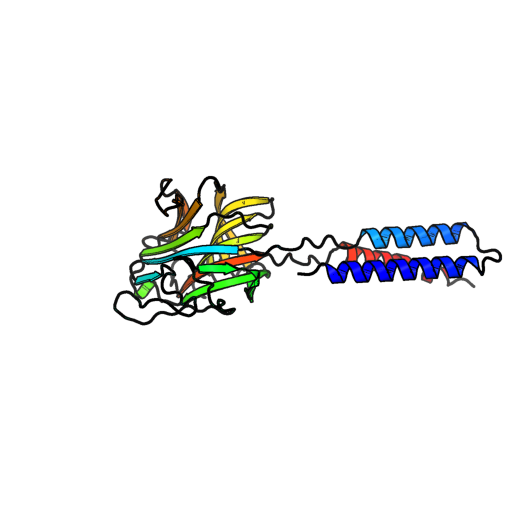 A 1 89 ? 17.258 3.967 -14.481 1.00 90.00 89 VAL A CA 1
ATOM 681 C C . VAL A 1 89 ? 17.586 4.938 -15.621 1.00 90.00 89 VAL A C 1
ATOM 683 O O . VAL A 1 89 ? 16.707 5.433 -16.322 1.00 90.00 89 VAL A O 1
ATOM 686 N N . GLY A 1 90 ? 18.875 5.253 -15.776 1.00 88.06 90 GLY A N 1
ATOM 687 C CA . GLY A 1 90 ? 19.364 6.306 -16.678 1.00 88.06 90 GLY A CA 1
ATOM 688 C C . GLY A 1 90 ? 19.998 7.515 -15.975 1.00 88.06 90 GLY A C 1
ATOM 689 O O . GLY A 1 90 ? 20.535 8.383 -16.660 1.00 88.06 90 GLY A O 1
ATOM 690 N N . GLY A 1 91 ? 19.997 7.553 -14.637 1.00 89.31 91 GLY A N 1
ATOM 691 C CA . GLY A 1 91 ? 20.745 8.519 -13.820 1.00 89.31 91 GLY A CA 1
ATOM 692 C C . GLY A 1 91 ? 20.023 9.841 -13.543 1.00 89.31 91 GLY A C 1
ATOM 693 O O . GLY A 1 91 ? 20.667 10.821 -13.175 1.00 89.31 91 GLY A O 1
ATOM 694 N N . GLY A 1 92 ? 18.707 9.904 -13.759 1.00 90.19 92 GLY A N 1
ATOM 695 C CA . GLY A 1 92 ? 17.899 11.048 -13.333 1.00 90.19 92 GLY A CA 1
ATOM 696 C C . GLY A 1 92 ? 17.584 10.956 -11.842 1.00 90.19 92 GLY A C 1
ATOM 697 O O . GLY A 1 92 ? 17.235 9.881 -11.374 1.00 90.19 92 GLY A O 1
ATOM 698 N N . ALA A 1 93 ? 17.663 12.063 -11.106 1.00 91.31 93 ALA A N 1
ATOM 699 C CA . ALA A 1 93 ? 17.281 12.065 -9.695 1.00 91.31 93 ALA A CA 1
ATOM 700 C C . ALA A 1 93 ? 15.781 11.770 -9.535 1.00 91.31 93 ALA A C 1
ATOM 702 O O . ALA A 1 93 ? 14.957 12.363 -10.238 1.00 91.31 93 ALA A O 1
ATOM 703 N N . ALA A 1 94 ? 15.436 10.900 -8.588 1.00 92.38 94 ALA A N 1
ATOM 704 C CA . ALA A 1 94 ? 14.069 10.701 -8.125 1.00 92.38 94 ALA A CA 1
ATOM 705 C C . ALA A 1 94 ? 13.926 11.193 -6.681 1.00 92.38 94 ALA A C 1
ATOM 707 O O . ALA A 1 94 ? 14.905 11.363 -5.953 1.00 92.38 94 ALA A O 1
ATOM 708 N N . SER A 1 95 ? 12.691 11.430 -6.258 1.00 94.38 95 SER A N 1
ATOM 709 C CA . SER A 1 95 ? 12.370 11.673 -4.858 1.00 94.38 95 SER A CA 1
ATOM 710 C C . SER A 1 95 ? 10.935 11.274 -4.580 1.00 94.38 95 SER A C 1
ATOM 712 O O . SER A 1 95 ? 10.079 11.301 -5.470 1.00 94.38 95 SER A O 1
ATOM 714 N N . TYR A 1 96 ? 10.667 10.941 -3.323 1.00 95.94 96 TYR A N 1
ATOM 715 C CA . TYR A 1 96 ? 9.300 10.785 -2.862 1.00 95.94 96 TYR A CA 1
ATOM 716 C C . TYR A 1 96 ? 8.771 12.093 -2.288 1.00 95.94 96 TYR A C 1
ATOM 718 O O . TYR A 1 96 ? 9.464 12.837 -1.588 1.00 95.94 96 TYR A O 1
ATOM 726 N N . PHE A 1 97 ? 7.482 12.319 -2.484 1.00 94.88 97 PHE A N 1
ATOM 727 C CA . PHE A 1 97 ? 6.696 13.227 -1.677 1.00 94.88 97 PHE A CA 1
ATOM 728 C C . PHE A 1 97 ? 6.115 12.473 -0.472 1.00 94.88 97 PHE A C 1
ATOM 730 O O . PHE A 1 97 ? 5.286 11.580 -0.625 1.00 94.88 97 PHE A O 1
ATOM 737 N N . ALA A 1 98 ? 6.551 12.840 0.735 1.00 94.69 98 ALA A N 1
ATOM 738 C CA . ALA A 1 98 ? 6.121 12.236 1.998 1.00 94.69 98 ALA A CA 1
ATOM 739 C C . ALA A 1 98 ? 5.683 13.337 2.988 1.00 94.69 98 ALA A C 1
ATOM 741 O O . ALA A 1 98 ? 6.511 13.832 3.756 1.00 94.69 98 ALA A O 1
ATOM 742 N N . PRO A 1 99 ? 4.401 13.760 2.989 1.00 89.81 99 PRO A N 1
ATOM 743 C CA . PRO A 1 99 ? 3.933 14.948 3.717 1.00 89.81 99 PRO A CA 1
ATOM 744 C C . PRO A 1 99 ? 4.253 14.961 5.212 1.00 89.81 99 PRO A C 1
ATOM 746 O O . PRO A 1 99 ? 4.578 16.004 5.773 1.00 89.81 99 PRO A O 1
ATOM 749 N N . ALA A 1 100 ? 4.129 13.802 5.859 1.00 88.81 100 ALA A N 1
ATOM 750 C CA . ALA A 1 100 ? 4.378 13.657 7.287 1.00 88.81 100 ALA A CA 1
ATOM 751 C C . ALA A 1 100 ? 5.817 13.207 7.608 1.00 88.81 100 ALA A C 1
ATOM 753 O O . ALA A 1 100 ? 6.196 13.138 8.777 1.00 88.81 100 ALA A O 1
ATOM 754 N N . GLY A 1 101 ? 6.623 12.956 6.569 1.00 91.75 101 GLY A N 1
ATOM 755 C CA . GLY A 1 101 ? 7.987 12.452 6.662 1.00 91.75 101 GLY A CA 1
ATOM 756 C C . GLY A 1 101 ? 8.091 11.045 7.254 1.00 91.75 101 GLY A C 1
ATOM 757 O O . GLY A 1 101 ? 7.101 10.410 7.626 1.00 91.75 101 GLY A O 1
ATOM 758 N N . PHE A 1 102 ? 9.333 10.577 7.351 1.00 96.19 102 PHE A N 1
ATOM 759 C CA . PHE A 1 102 ? 9.700 9.328 8.005 1.00 96.19 102 PHE A CA 1
ATOM 760 C C . PHE A 1 102 ? 10.775 9.600 9.066 1.00 96.19 102 PHE A C 1
ATOM 762 O O . PHE A 1 102 ? 11.696 10.388 8.825 1.00 96.19 102 PHE A O 1
ATOM 769 N N . PRO A 1 103 ? 10.661 9.014 10.271 1.00 94.88 103 PRO A N 1
ATOM 770 C CA . PRO A 1 103 ? 11.642 9.225 11.324 1.00 94.88 103 PRO A CA 1
ATOM 771 C C . PRO A 1 103 ? 12.987 8.581 10.969 1.00 94.88 103 PRO A C 1
ATOM 773 O O . PRO A 1 103 ? 13.071 7.631 10.193 1.00 94.88 103 PRO A O 1
ATOM 776 N N . SER A 1 104 ? 14.061 9.077 11.588 1.00 93.38 104 SER A N 1
ATOM 777 C CA . SER A 1 104 ? 15.382 8.450 11.481 1.00 93.38 104 SER A CA 1
ATOM 778 C C . SER A 1 104 ? 15.314 6.994 11.955 1.00 93.38 104 SER A C 1
ATOM 780 O O . SER A 1 104 ? 14.783 6.719 13.032 1.00 93.38 104 SER A O 1
ATOM 782 N N . GLY A 1 105 ? 15.837 6.072 11.143 1.00 93.00 105 GLY A N 1
ATOM 783 C CA . GLY A 1 105 ? 15.758 4.632 11.396 1.00 93.00 105 GLY A CA 1
ATOM 784 C C . GLY A 1 105 ? 14.437 3.972 10.993 1.00 93.00 105 GLY A C 1
ATOM 785 O O . GLY A 1 105 ? 14.268 2.793 11.289 1.00 93.00 105 GLY A O 1
ATOM 786 N N . ALA A 1 106 ? 13.519 4.688 10.325 1.00 96.50 106 ALA A N 1
ATOM 787 C CA . ALA A 1 106 ? 12.352 4.065 9.689 1.00 96.50 106 ALA A CA 1
ATOM 788 C C . ALA A 1 106 ? 12.762 3.040 8.624 1.00 96.50 106 ALA A C 1
ATOM 790 O O . ALA A 1 106 ? 12.067 2.046 8.440 1.00 96.50 106 ALA A O 1
ATOM 791 N N . GLU A 1 107 ? 13.905 3.262 7.973 1.00 97.06 107 GLU A N 1
ATOM 792 C CA . GLU A 1 107 ? 14.579 2.233 7.195 1.00 97.06 107 GLU A CA 1
ATOM 793 C C . GLU A 1 107 ? 15.564 1.446 8.038 1.00 97.06 107 GLU A C 1
ATOM 795 O O . GLU A 1 107 ? 16.507 1.992 8.622 1.00 97.06 107 GLU A O 1
ATOM 800 N N . SER A 1 108 ? 15.354 0.136 8.084 1.00 95.56 108 SER A N 1
ATOM 801 C CA . SER A 1 108 ? 16.255 -0.782 8.758 1.00 95.56 108 SER A CA 1
ATOM 802 C C . SER A 1 108 ? 16.113 -2.189 8.199 1.00 95.56 108 SER A C 1
ATOM 804 O O . SER A 1 108 ? 15.008 -2.681 7.989 1.00 95.56 108 SER A O 1
ATOM 806 N N . GLY A 1 109 ? 17.243 -2.864 7.983 1.00 93.50 109 GLY A N 1
ATOM 807 C CA . GLY A 1 109 ? 17.249 -4.263 7.552 1.00 93.50 109 GLY A CA 1
ATOM 808 C C . GLY A 1 109 ? 16.693 -4.504 6.144 1.00 93.50 109 GLY A C 1
ATOM 809 O O . GLY A 1 109 ? 16.200 -5.600 5.898 1.00 93.50 109 GLY A O 1
ATOM 810 N N . GLY A 1 110 ? 16.772 -3.515 5.244 1.00 95.38 110 GLY A N 1
ATOM 811 C CA . GLY A 1 110 ? 16.236 -3.619 3.878 1.00 95.38 110 GLY A CA 1
ATOM 812 C C . GLY A 1 110 ? 14.719 -3.459 3.806 1.00 95.38 110 GLY A C 1
ATOM 813 O O . GLY A 1 110 ? 14.075 -4.076 2.965 1.00 95.38 110 GLY A O 1
ATOM 814 N N . LYS A 1 111 ? 14.137 -2.715 4.751 1.00 97.25 111 LYS A N 1
ATOM 815 C CA . LYS A 1 111 ? 12.706 -2.432 4.805 1.00 97.25 111 LYS A CA 1
ATOM 816 C C . LYS A 1 111 ? 12.468 -1.014 5.296 1.00 97.25 111 LYS A C 1
ATOM 818 O O . LYS A 1 111 ? 13.187 -0.549 6.181 1.00 97.25 111 LYS A O 1
ATOM 823 N N . LEU A 1 112 ? 11.403 -0.392 4.806 1.00 98.31 112 LEU A N 1
ATOM 824 C CA . LEU A 1 112 ? 10.846 0.854 5.315 1.00 98.31 112 LEU A CA 1
ATOM 825 C C . LEU A 1 112 ? 9.599 0.558 6.157 1.00 98.31 112 LEU A C 1
ATOM 827 O O . LEU A 1 112 ? 8.636 -0.041 5.675 1.00 98.31 112 LEU A O 1
ATOM 831 N N . GLN A 1 113 ? 9.594 1.006 7.411 1.00 98.25 113 GLN A N 1
ATOM 832 C CA . GLN A 1 113 ? 8.419 0.934 8.275 1.00 98.25 113 GLN A CA 1
ATOM 833 C C . GLN A 1 113 ? 7.411 2.035 7.927 1.00 98.25 113 GLN A C 1
ATOM 835 O O . GLN A 1 113 ? 7.734 3.225 7.937 1.00 98.25 113 GLN A O 1
ATOM 840 N N . LEU A 1 114 ? 6.165 1.625 7.702 1.00 97.88 114 LEU A N 1
ATOM 841 C CA . LEU A 1 114 ? 4.997 2.491 7.593 1.00 97.88 114 LEU A CA 1
ATOM 842 C C . LEU A 1 114 ? 4.247 2.477 8.930 1.00 97.88 114 LEU A C 1
ATOM 844 O O . LEU A 1 114 ? 3.974 1.408 9.474 1.00 97.88 114 LEU A O 1
ATOM 848 N N . ASP A 1 115 ? 3.892 3.652 9.442 1.00 97.06 115 ASP A N 1
ATOM 849 C CA . ASP A 1 115 ? 3.094 3.837 10.655 1.00 97.06 115 ASP A CA 1
ATOM 850 C C . ASP A 1 115 ? 2.037 4.927 10.429 1.00 97.06 115 ASP A C 1
ATOM 852 O O . ASP A 1 115 ? 2.338 6.126 10.378 1.00 97.06 115 ASP A O 1
ATOM 856 N N . SER A 1 116 ? 0.764 4.526 10.356 1.00 96.31 116 SER A N 1
ATOM 857 C CA . SER A 1 116 ? -0.358 5.466 10.212 1.00 96.31 116 SER A CA 1
ATOM 858 C C . SER A 1 116 ? -0.415 6.496 11.345 1.00 96.31 116 SER A C 1
ATOM 860 O O . SER A 1 116 ? -0.921 7.603 11.148 1.00 96.31 116 SER A O 1
ATOM 862 N N . SER A 1 117 ? 0.160 6.200 12.519 1.00 94.31 117 SER A N 1
ATOM 863 C CA . SER A 1 117 ? 0.229 7.132 13.646 1.00 94.31 117 SER A CA 1
ATOM 864 C C . SER A 1 117 ? 1.097 8.361 13.352 1.00 94.31 117 SER A C 1
ATOM 866 O O . SER A 1 117 ? 0.867 9.422 13.943 1.00 94.31 117 SER A O 1
ATOM 868 N N . LEU A 1 118 ? 2.040 8.242 12.417 1.00 94.88 118 LEU A N 1
ATOM 869 C CA . LEU A 1 118 ? 2.869 9.334 11.917 1.00 94.88 118 LEU A CA 1
ATOM 870 C C . LEU A 1 118 ? 2.227 10.037 10.720 1.00 94.88 118 LEU A C 1
ATOM 872 O O . LEU A 1 118 ? 2.676 11.110 10.346 1.00 94.88 118 LEU A O 1
ATOM 876 N N . GLY A 1 119 ? 1.165 9.465 10.152 1.00 94.19 119 GLY A N 1
ATOM 877 C CA . GLY A 1 119 ? 0.462 9.982 8.989 1.00 94.19 119 GLY A CA 1
ATOM 878 C C . GLY A 1 119 ? -0.253 11.320 9.192 1.00 94.19 119 GLY A C 1
ATOM 879 O O . GLY A 1 119 ? -0.531 11.767 10.312 1.00 94.19 119 GLY A O 1
ATOM 880 N N . GLY A 1 120 ? -0.591 11.948 8.067 1.00 92.19 120 GLY A N 1
ATOM 881 C CA . GLY A 1 120 ? -1.418 13.150 8.006 1.00 92.19 120 GLY A CA 1
ATOM 882 C C . GLY A 1 120 ? -2.907 12.825 7.844 1.00 92.19 120 GLY A C 1
ATOM 883 O O . GLY A 1 120 ? -3.265 11.671 7.601 1.00 92.19 120 GLY A O 1
ATOM 884 N N . PRO A 1 121 ? -3.796 13.827 7.974 1.00 92.50 121 PRO A N 1
ATOM 885 C CA . PRO A 1 121 ? -5.194 13.660 7.604 1.00 92.50 121 PRO A CA 1
ATOM 886 C C . PRO A 1 121 ? -5.309 13.389 6.098 1.00 92.50 121 PRO A C 1
ATOM 888 O O . PRO A 1 121 ? -4.711 14.094 5.288 1.00 92.50 121 PRO A O 1
ATOM 891 N N . TYR A 1 122 ? -6.110 12.395 5.740 1.00 93.00 122 TYR A N 1
ATOM 892 C CA . TYR A 1 122 ? -6.497 12.062 4.373 1.00 93.00 122 TYR A CA 1
ATOM 893 C C . TYR A 1 122 ? -8.015 11.906 4.324 1.00 93.00 122 TYR A C 1
ATOM 895 O O . TYR A 1 122 ? -8.639 11.559 5.326 1.00 93.00 122 TYR A O 1
ATOM 903 N N . VAL A 1 123 ? -8.624 12.190 3.180 1.00 92.62 123 VAL A N 1
ATOM 904 C CA . VAL A 1 123 ? -10.066 12.039 2.978 1.00 92.62 123 VAL A CA 1
ATOM 905 C C . VAL A 1 123 ? -10.254 11.236 1.705 1.00 92.62 123 VAL A C 1
ATOM 907 O O . VAL A 1 123 ? -9.704 11.615 0.678 1.00 92.62 123 VAL A O 1
ATOM 910 N N . ASN A 1 124 ? -10.994 10.132 1.784 1.00 94.00 124 ASN A N 1
ATOM 911 C CA . ASN A 1 124 ? -11.288 9.303 0.615 1.00 94.00 124 ASN A CA 1
ATOM 912 C C . ASN A 1 124 ? -12.374 9.955 -0.271 1.00 94.00 124 ASN A C 1
ATOM 914 O O . ASN A 1 124 ? -12.971 10.971 0.098 1.00 94.00 124 ASN A O 1
ATOM 918 N N . ALA A 1 125 ? -12.682 9.363 -1.425 1.00 94.38 125 ALA A N 1
ATOM 919 C CA . ALA A 1 125 ? -13.638 9.940 -2.374 1.00 94.38 125 ALA A CA 1
ATOM 920 C C . ALA A 1 125 ? -15.049 10.183 -1.801 1.00 94.38 125 ALA A C 1
ATOM 922 O O . ALA A 1 125 ? -15.710 11.143 -2.201 1.00 94.38 125 ALA A O 1
ATOM 923 N N . ILE A 1 126 ? -15.506 9.366 -0.843 1.00 94.06 126 ILE A N 1
ATOM 924 C CA . ILE A 1 126 ? -16.824 9.520 -0.193 1.00 94.06 126 ILE A CA 1
ATOM 925 C C . ILE A 1 126 ? -16.808 10.472 1.013 1.00 94.06 126 ILE A C 1
ATOM 927 O O . ILE A 1 126 ? -17.851 10.701 1.622 1.00 94.06 126 ILE A O 1
ATOM 931 N N . GLY A 1 127 ? -15.657 11.064 1.343 1.00 92.19 127 GLY A N 1
ATOM 932 C CA . GLY A 1 127 ? -15.533 12.036 2.427 1.00 92.19 127 GLY A CA 1
ATOM 933 C C . GLY A 1 127 ? -15.168 11.444 3.790 1.00 92.19 127 GLY A C 1
ATOM 934 O O . GLY A 1 127 ? -15.162 12.183 4.776 1.00 92.19 127 GLY A O 1
ATOM 935 N N . ASP A 1 128 ? -14.847 10.151 3.876 1.00 90.81 128 ASP A N 1
ATOM 936 C CA . ASP A 1 128 ? -14.407 9.553 5.133 1.00 90.81 128 ASP A CA 1
ATOM 937 C C . ASP A 1 128 ? -12.979 9.982 5.459 1.00 90.81 128 ASP A C 1
ATOM 939 O O . ASP A 1 128 ? -12.046 9.822 4.664 1.00 90.81 128 ASP A O 1
ATOM 943 N N . SER A 1 129 ? -12.810 10.475 6.681 1.00 91.25 129 SER A N 1
ATOM 944 C CA . SER A 1 129 ? -11.508 10.831 7.227 1.00 91.25 129 SER A CA 1
ATOM 945 C C . SER A 1 129 ? -10.678 9.591 7.546 1.00 91.25 129 SER A C 1
ATOM 947 O O . SER A 1 129 ? -11.119 8.660 8.222 1.00 91.25 129 SER A O 1
ATOM 949 N N . ARG A 1 130 ? -9.417 9.637 7.141 1.00 91.94 130 ARG A N 1
ATOM 950 C CA . ARG A 1 130 ? -8.370 8.681 7.482 1.00 91.94 130 ARG A CA 1
ATOM 951 C C . ARG A 1 130 ? -7.158 9.421 8.011 1.00 91.94 130 ARG A C 1
ATOM 953 O O . ARG A 1 130 ? -6.992 10.626 7.805 1.00 91.94 130 ARG A O 1
ATOM 960 N N . LYS A 1 131 ? -6.301 8.682 8.696 1.00 94.25 131 LYS A N 1
ATOM 961 C CA . LYS A 1 131 ? -4.961 9.136 9.020 1.00 94.25 131 LYS A CA 1
ATOM 962 C C . LYS A 1 131 ? -4.011 8.201 8.312 1.00 94.25 131 LYS A C 1
ATOM 964 O O . LYS A 1 131 ? -4.096 6.985 8.467 1.00 94.25 131 LYS A O 1
ATOM 969 N N . SER A 1 132 ? -3.173 8.756 7.457 1.00 95.50 132 SER A N 1
ATOM 970 C CA . SER A 1 132 ? -2.441 7.935 6.510 1.00 95.50 132 SER A CA 1
ATOM 971 C C . SER A 1 132 ? -1.055 8.499 6.267 1.00 95.50 132 SER A C 1
ATOM 973 O O . SER A 1 132 ? -0.860 9.711 6.126 1.00 95.50 132 SER A O 1
ATOM 975 N N . GLN A 1 133 ? -0.079 7.602 6.294 1.00 97.31 133 GLN A N 1
ATOM 976 C CA . GLN A 1 133 ? 1.289 7.889 5.911 1.00 97.31 133 GLN A CA 1
ATOM 977 C C . GLN A 1 133 ? 1.475 7.373 4.487 1.00 97.31 133 GLN A C 1
ATOM 979 O O . GLN A 1 133 ? 1.176 6.213 4.211 1.00 97.31 133 GLN A O 1
ATOM 984 N N . PHE A 1 134 ? 1.946 8.249 3.604 1.00 96.06 134 PHE A N 1
ATOM 985 C CA . PHE A 1 134 ? 2.161 7.964 2.189 1.00 96.06 134 PHE A CA 1
ATOM 986 C C . PHE A 1 134 ? 3.582 8.349 1.796 1.00 96.06 134 PHE A C 1
ATOM 988 O O . PHE A 1 134 ? 4.138 9.311 2.340 1.00 96.06 134 PHE A O 1
ATOM 995 N N . ALA A 1 135 ? 4.113 7.651 0.800 1.00 97.38 135 ALA A N 1
ATOM 996 C CA . ALA A 1 135 ? 5.219 8.128 -0.012 1.00 97.38 135 ALA A CA 1
ATOM 997 C C . ALA A 1 135 ? 4.802 8.044 -1.484 1.00 97.38 135 ALA A C 1
ATOM 999 O O . ALA A 1 135 ? 4.582 6.955 -2.015 1.00 97.38 135 ALA A O 1
ATOM 1000 N N . THR A 1 136 ? 4.679 9.205 -2.126 1.00 96.00 136 THR A N 1
ATOM 1001 C CA . THR A 1 136 ? 4.318 9.316 -3.541 1.00 96.00 136 THR A CA 1
ATOM 1002 C C . THR A 1 136 ? 5.575 9.490 -4.376 1.00 96.00 136 THR A C 1
ATOM 1004 O O . THR A 1 136 ? 6.335 10.429 -4.154 1.00 96.00 136 THR A O 1
ATOM 1007 N N . LEU A 1 137 ? 5.765 8.650 -5.382 1.00 94.62 137 LEU A N 1
ATOM 1008 C CA . LEU A 1 137 ? 6.720 8.875 -6.453 1.00 94.62 137 LEU A CA 1
ATOM 1009 C C . LEU A 1 137 ? 6.008 9.602 -7.606 1.00 94.62 137 LEU A C 1
ATOM 1011 O O . LEU A 1 137 ? 5.164 9.029 -8.301 1.00 94.62 137 LEU A O 1
ATOM 1015 N N . SER A 1 138 ? 6.334 10.880 -7.801 1.00 86.69 138 SER A N 1
ATOM 1016 C CA . SER A 1 138 ? 5.758 11.699 -8.875 1.00 86.69 138 SER A CA 1
ATOM 1017 C C . SER A 1 138 ? 6.583 11.537 -10.155 1.00 86.69 138 SER A C 1
ATOM 1019 O O . SER A 1 138 ? 7.601 12.203 -10.350 1.00 86.69 138 SER A O 1
ATOM 1021 N N . LEU A 1 139 ? 6.143 10.641 -11.039 1.00 81.81 139 LEU A N 1
ATOM 1022 C CA . LEU A 1 139 ? 6.771 10.369 -12.332 1.00 81.81 139 LEU A CA 1
ATOM 1023 C C . LEU A 1 139 ? 5.704 10.302 -13.423 1.00 81.81 139 LEU A C 1
ATOM 1025 O O . LEU A 1 139 ? 4.687 9.636 -13.270 1.00 81.81 139 LEU A O 1
ATOM 1029 N N . ASN A 1 140 ? 5.965 10.912 -14.580 1.00 75.50 140 ASN A N 1
ATOM 1030 C CA . ASN A 1 140 ? 5.099 10.736 -15.746 1.00 75.50 140 ASN A CA 1
ATOM 1031 C C . ASN A 1 140 ? 5.322 9.341 -16.357 1.00 75.50 140 ASN A C 1
ATOM 1033 O O . ASN A 1 140 ? 6.139 9.180 -17.270 1.00 75.50 140 ASN A O 1
ATOM 1037 N N . LEU A 1 141 ? 4.609 8.337 -15.840 1.00 74.69 141 LEU A N 1
ATOM 1038 C CA . LEU A 1 141 ? 4.866 6.921 -16.131 1.00 74.69 141 LEU A CA 1
ATOM 1039 C C . LEU A 1 141 ? 4.705 6.583 -17.617 1.00 74.69 141 LEU A C 1
ATOM 1041 O O . LEU A 1 141 ? 5.493 5.815 -18.168 1.00 74.69 141 LEU A O 1
ATOM 1045 N N . LEU A 1 142 ? 3.746 7.224 -18.296 1.00 68.12 142 LEU A N 1
ATOM 1046 C CA . LEU A 1 142 ? 3.515 7.029 -19.731 1.00 68.12 142 LEU A CA 1
ATOM 1047 C C . LEU A 1 142 ? 4.736 7.382 -20.581 1.00 68.12 142 LEU A C 1
ATOM 1049 O O . LEU A 1 142 ? 5.028 6.717 -21.571 1.00 68.12 142 LEU A O 1
ATOM 1053 N N . SER A 1 143 ? 5.431 8.462 -20.218 1.00 76.44 143 SER A N 1
ATOM 1054 C CA . SER A 1 143 ? 6.589 8.940 -20.979 1.00 76.44 143 SER A CA 1
ATOM 1055 C C . SER A 1 143 ? 7.828 8.064 -20.794 1.00 76.44 143 SER A C 1
ATOM 1057 O O . SER A 1 143 ? 8.760 8.149 -21.592 1.00 76.44 143 SER A O 1
ATOM 1059 N N . LEU A 1 144 ? 7.824 7.216 -19.762 1.00 82.75 144 LEU A N 1
ATOM 1060 C CA . LEU A 1 144 ? 8.962 6.398 -19.354 1.00 82.75 144 LEU A CA 1
ATOM 1061 C C . LEU A 1 144 ? 8.802 4.919 -19.743 1.00 82.75 144 LEU A C 1
ATOM 1063 O O . LEU A 1 144 ? 9.694 4.126 -19.462 1.00 82.75 144 LEU A O 1
ATOM 1067 N N . GLY A 1 145 ? 7.703 4.553 -20.417 1.00 85.81 145 GLY A N 1
ATOM 1068 C CA . GLY A 1 145 ? 7.466 3.181 -20.870 1.00 85.81 145 GLY A CA 1
ATOM 1069 C C . GLY A 1 145 ? 7.289 2.193 -19.719 1.00 85.81 145 GLY A C 1
ATOM 1070 O O . GLY A 1 145 ? 7.760 1.063 -19.814 1.00 85.81 145 GLY A O 1
ATOM 1071 N N . VAL A 1 146 ? 6.660 2.639 -18.628 1.00 90.31 146 VAL A N 1
ATOM 1072 C CA . VAL A 1 146 ? 6.372 1.796 -17.463 1.00 90.31 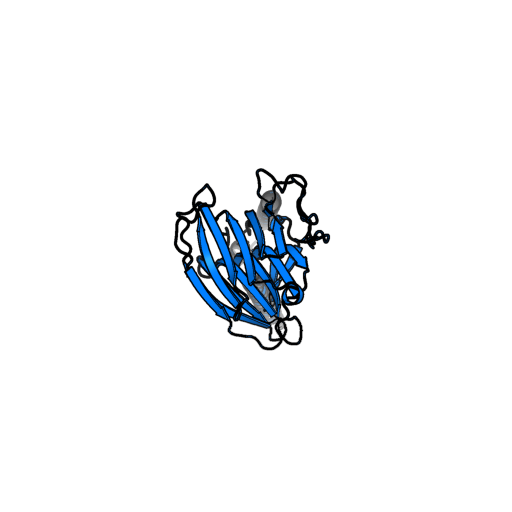146 VAL A CA 1
ATOM 1073 C C . VAL A 1 146 ? 5.419 0.676 -17.856 1.00 90.31 146 VAL A C 1
ATOM 1075 O O . VAL A 1 146 ? 4.402 0.934 -18.500 1.00 90.31 146 VAL A O 1
ATOM 1078 N N . THR A 1 147 ? 5.753 -0.548 -17.456 1.00 92.31 147 THR A N 1
ATOM 1079 C CA . THR A 1 147 ? 4.918 -1.739 -17.666 1.00 92.31 147 THR A CA 1
ATOM 1080 C C . THR A 1 147 ? 4.280 -2.210 -16.377 1.00 92.31 147 THR A C 1
ATOM 1082 O O . THR A 1 147 ? 3.140 -2.655 -16.411 1.00 92.31 147 THR A O 1
ATOM 1085 N N . ASP A 1 148 ? 4.976 -2.048 -15.249 1.00 94.25 148 ASP A N 1
ATOM 1086 C CA . ASP A 1 148 ? 4.553 -2.619 -13.975 1.00 94.25 148 ASP A CA 1
ATOM 1087 C C . ASP A 1 148 ? 4.836 -1.669 -12.814 1.00 94.25 148 ASP A C 1
ATOM 1089 O O . ASP A 1 148 ? 5.851 -0.966 -12.787 1.00 94.25 148 ASP A O 1
ATOM 1093 N N . ILE A 1 149 ? 3.956 -1.688 -11.820 1.00 96.19 149 ILE A N 1
ATOM 1094 C CA . ILE A 1 149 ? 4.156 -1.039 -10.526 1.00 96.19 149 ILE A CA 1
ATOM 1095 C C . ILE A 1 149 ? 3.950 -2.090 -9.454 1.00 96.19 149 ILE A C 1
ATOM 1097 O O . ILE A 1 149 ? 2.895 -2.714 -9.412 1.00 96.19 149 ILE A O 1
ATOM 1101 N N . SER A 1 150 ? 4.913 -2.268 -8.561 1.00 98.31 150 SER A N 1
ATOM 1102 C CA . SER A 1 150 ? 4.829 -3.299 -7.535 1.00 98.31 150 SER A CA 1
ATOM 1103 C C . SER A 1 150 ? 5.368 -2.856 -6.184 1.00 98.31 150 SER A C 1
ATOM 1105 O O . SER A 1 150 ? 6.163 -1.923 -6.062 1.00 98.31 150 SER A O 1
ATOM 1107 N N . GLY A 1 151 ? 4.898 -3.541 -5.146 1.00 98.50 151 GLY A N 1
ATOM 1108 C CA . GLY A 1 151 ? 5.319 -3.344 -3.770 1.00 98.50 151 GLY A CA 1
ATOM 1109 C C . GLY A 1 151 ? 5.282 -4.654 -2.998 1.00 98.50 151 GLY A C 1
ATOM 1110 O O . GLY A 1 151 ? 4.301 -5.396 -3.081 1.00 98.50 151 GLY A O 1
ATOM 1111 N N . LYS A 1 152 ? 6.344 -4.934 -2.240 1.00 98.50 152 LYS A N 1
ATOM 1112 C CA . LYS A 1 152 ? 6.448 -6.108 -1.359 1.00 98.50 152 LYS A CA 1
ATOM 1113 C C . LYS A 1 152 ? 6.270 -5.683 0.088 1.00 98.50 152 LYS A C 1
ATOM 1115 O O . LYS A 1 152 ? 7.050 -4.875 0.583 1.00 98.50 152 LYS A O 1
ATOM 1120 N N . PHE A 1 153 ? 5.278 -6.239 0.769 1.00 98.69 153 PHE A N 1
ATOM 1121 C CA . PHE A 1 153 ? 4.917 -5.867 2.134 1.00 98.69 153 PHE A CA 1
ATOM 1122 C C . PHE A 1 153 ? 5.022 -7.059 3.079 1.00 98.69 153 PHE A C 1
ATOM 1124 O O . PHE A 1 153 ? 4.699 -8.184 2.695 1.00 98.69 153 PHE A O 1
ATOM 1131 N N . ASP A 1 154 ? 5.364 -6.796 4.341 1.00 98.38 154 ASP A N 1
ATOM 1132 C CA . ASP A 1 154 ? 5.053 -7.732 5.422 1.00 98.38 154 ASP A CA 1
ATOM 1133 C C . ASP A 1 154 ? 3.533 -7.981 5.440 1.00 98.38 154 ASP A C 1
ATOM 1135 O O . ASP A 1 154 ? 2.718 -7.052 5.369 1.00 98.38 154 ASP A O 1
ATOM 1139 N N . LEU A 1 155 ? 3.133 -9.250 5.526 1.00 98.25 155 LEU A N 1
ATOM 1140 C CA . LEU A 1 155 ? 1.729 -9.633 5.548 1.00 98.25 155 LEU A CA 1
ATOM 1141 C C . LEU A 1 155 ? 1.210 -9.632 6.987 1.00 98.25 155 LEU A C 1
ATOM 1143 O O . LEU A 1 155 ? 1.317 -10.615 7.719 1.00 98.25 155 LEU A O 1
ATOM 1147 N N . VAL A 1 156 ? 0.633 -8.505 7.399 1.00 97.88 156 VAL A N 1
ATOM 1148 C CA . VAL A 1 156 ? 0.107 -8.288 8.752 1.00 97.88 156 VAL A CA 1
ATOM 1149 C C . VAL A 1 156 ? -1.362 -7.903 8.659 1.00 97.88 156 VAL A C 1
ATOM 1151 O O . VAL A 1 156 ? -1.756 -7.149 7.780 1.00 97.88 156 VAL A O 1
ATOM 1154 N N . ALA A 1 157 ? -2.209 -8.412 9.550 1.00 97.88 157 ALA A N 1
ATOM 1155 C CA . ALA A 1 157 ? -3.614 -8.012 9.569 1.00 97.88 157 ALA A CA 1
ATOM 1156 C C . ALA A 1 157 ? -3.748 -6.542 10.020 1.00 97.88 157 ALA A C 1
ATOM 1158 O O . ALA A 1 157 ? -3.280 -6.222 11.119 1.00 97.88 157 ALA A O 1
ATOM 1159 N N . PRO A 1 158 ? -4.405 -5.651 9.245 1.00 97.38 158 PRO A N 1
ATOM 1160 C CA . PRO A 1 158 ? -4.734 -4.318 9.735 1.00 97.38 158 PRO A CA 1
ATOM 1161 C C . PRO A 1 158 ? -5.605 -4.419 11.003 1.00 97.38 158 PRO A C 1
ATOM 1163 O O . PRO A 1 158 ? -6.526 -5.243 11.060 1.00 97.38 158 PRO A O 1
ATOM 1166 N N . PRO A 1 159 ? -5.312 -3.639 12.055 1.00 94.88 159 PRO A N 1
ATOM 1167 C CA . PRO A 1 159 ? -5.790 -3.938 13.400 1.00 94.88 159 PRO A CA 1
ATOM 1168 C C . PRO A 1 159 ? -7.262 -3.585 13.630 1.00 94.88 159 PRO A C 1
ATOM 1170 O O . PRO A 1 159 ? -7.908 -4.235 14.455 1.00 94.88 159 PRO A O 1
ATOM 1173 N N . ALA A 1 160 ? -7.806 -2.584 12.935 1.00 93.19 160 ALA A N 1
ATOM 1174 C CA . ALA A 1 160 ? -9.193 -2.162 13.071 1.00 93.19 160 ALA A CA 1
ATOM 1175 C C . ALA A 1 160 ? -9.917 -2.073 11.724 1.00 93.19 160 ALA A C 1
ATOM 1177 O O . ALA A 1 160 ? -9.329 -2.026 10.648 1.00 93.19 160 ALA A O 1
ATOM 1178 N N . ARG A 1 161 ? -11.246 -2.047 11.794 1.00 92.69 161 ARG A N 1
ATOM 1179 C CA . ARG A 1 161 ? -12.110 -1.921 10.620 1.00 92.69 161 ARG A CA 1
ATOM 1180 C C . ARG A 1 161 ? -11.874 -0.602 9.900 1.00 92.69 161 ARG A C 1
ATOM 1182 O O . ARG A 1 161 ? -11.894 0.458 10.518 1.00 92.69 161 ARG A O 1
ATOM 1189 N N . GLY A 1 162 ? -11.766 -0.681 8.583 1.00 92.81 162 GLY A N 1
ATOM 1190 C CA . GLY A 1 162 ? -11.454 0.441 7.713 1.00 92.81 162 GLY A CA 1
ATOM 1191 C C . GLY A 1 162 ? -9.953 0.673 7.525 1.00 92.81 162 GLY A C 1
ATOM 1192 O O . GLY A 1 162 ? -9.600 1.449 6.638 1.00 92.81 162 GLY A O 1
ATOM 1193 N N . ASP A 1 163 ? -9.095 -0.005 8.292 1.00 95.81 163 ASP A N 1
ATOM 1194 C CA . ASP A 1 163 ? -7.644 0.105 8.175 1.00 95.81 163 ASP A CA 1
ATOM 1195 C C . ASP A 1 163 ? -7.116 -0.651 6.954 1.00 95.81 163 ASP A C 1
ATOM 1197 O O . ASP A 1 163 ? -7.615 -1.725 6.598 1.00 95.81 163 ASP A O 1
ATOM 1201 N N . ALA A 1 164 ? -6.075 -0.106 6.331 1.00 97.75 164 ALA A N 1
ATOM 1202 C CA . ALA A 1 164 ? -5.450 -0.683 5.152 1.00 97.75 164 ALA A CA 1
ATOM 1203 C C . ALA A 1 164 ? -3.973 -0.309 5.010 1.00 97.75 164 ALA A C 1
ATOM 1205 O O . ALA A 1 164 ? -3.505 0.693 5.550 1.00 97.75 164 ALA A O 1
ATOM 1206 N N . TYR A 1 165 ? -3.262 -1.082 4.199 1.00 98.69 165 TYR A N 1
ATOM 1207 C CA . TYR A 1 165 ? -1.981 -0.695 3.613 1.00 98.69 165 TYR A CA 1
ATOM 1208 C C . TYR A 1 165 ? -1.859 -1.281 2.205 1.00 98.69 165 TYR A C 1
ATOM 1210 O O . TYR A 1 165 ? -2.505 -2.283 1.889 1.00 98.69 165 TYR A O 1
ATOM 1218 N N . GLY A 1 166 ? -1.032 -0.675 1.358 1.00 98.50 166 GLY A N 1
ATOM 1219 C CA . GLY A 1 166 ? -0.803 -1.181 0.009 1.00 98.50 166 GLY A CA 1
ATOM 1220 C C . GLY A 1 166 ? -0.250 -0.140 -0.948 1.00 98.50 166 GLY A C 1
ATOM 1221 O O . GLY A 1 166 ? 0.482 0.762 -0.542 1.00 98.50 166 GLY A O 1
ATOM 1222 N N . LEU A 1 167 ? -0.610 -0.299 -2.219 1.00 98.25 167 LEU A N 1
ATOM 1223 C CA . LEU A 1 167 ? -0.240 0.569 -3.328 1.00 98.25 167 LEU A CA 1
ATOM 1224 C C . LEU A 1 167 ? -1.416 1.441 -3.747 1.00 98.25 167 LEU A C 1
ATOM 1226 O O . LEU A 1 167 ? -2.576 1.043 -3.629 1.00 98.25 167 LEU A O 1
ATOM 1230 N N . TYR A 1 168 ? -1.099 2.595 -4.311 1.00 96.06 168 TYR A N 1
ATOM 1231 C CA . TYR A 1 168 ? -2.075 3.433 -4.988 1.00 96.06 168 TYR A CA 1
ATOM 1232 C C . TYR A 1 168 ? -1.458 4.062 -6.227 1.00 96.06 168 TYR A C 1
ATOM 1234 O O . TYR A 1 168 ? -0.243 4.260 -6.318 1.00 96.06 168 TYR A O 1
ATOM 1242 N N . MET A 1 169 ? -2.322 4.417 -7.164 1.00 92.44 169 MET A N 1
ATOM 1243 C CA . MET A 1 169 ? -1.969 5.210 -8.325 1.00 92.44 169 MET A CA 1
ATOM 1244 C C . MET A 1 169 ? -2.933 6.393 -8.451 1.00 92.44 169 MET A C 1
ATOM 1246 O O . MET A 1 169 ? -4.146 6.228 -8.311 1.00 92.44 169 MET A O 1
ATOM 1250 N N . LEU A 1 170 ? -2.404 7.573 -8.777 1.00 88.81 170 LEU A N 1
ATOM 1251 C CA . LEU A 1 170 ? -3.167 8.811 -8.937 1.00 88.81 170 LEU A CA 1
ATOM 1252 C C . LEU A 1 170 ? -3.141 9.309 -10.382 1.00 88.81 170 LEU A C 1
ATOM 1254 O O . LEU A 1 170 ? -2.171 9.142 -11.129 1.00 88.81 170 LEU A O 1
ATOM 1258 N N . GLY A 1 171 ? -4.195 10.043 -10.732 1.00 77.56 171 GLY A N 1
ATOM 1259 C CA . GLY A 1 171 ? -4.174 10.933 -11.890 1.00 77.56 171 GLY A CA 1
ATOM 1260 C C . GLY A 1 171 ? -4.819 10.378 -13.155 1.00 77.56 171 GLY A C 1
ATOM 1261 O O . GLY A 1 171 ? -4.620 10.931 -14.233 1.00 77.56 171 GLY A O 1
ATOM 1262 N N . PHE A 1 172 ? -5.635 9.332 -13.053 1.00 70.00 172 PHE A N 1
ATOM 1263 C CA . PHE A 1 172 ? -6.327 8.773 -14.215 1.00 70.00 172 PHE A CA 1
ATOM 1264 C C . PHE A 1 172 ? -7.580 9.579 -14.591 1.00 70.00 172 PHE A C 1
ATOM 1266 O O . PHE A 1 172 ? -8.290 10.101 -13.729 1.00 70.00 172 PHE A O 1
ATOM 1273 N N . GLY A 1 173 ? -7.875 9.666 -15.892 1.00 60.47 173 GLY A N 1
ATOM 1274 C CA . GLY A 1 173 ? -9.072 10.326 -16.424 1.00 60.47 173 GLY A CA 1
ATOM 1275 C C . GLY A 1 173 ? -8.932 11.843 -16.652 1.00 60.47 173 GLY A C 1
ATOM 1276 O O . GLY A 1 173 ? -7.910 12.443 -16.324 1.00 60.47 173 GLY A O 1
ATOM 1277 N N . PRO A 1 174 ? -9.967 12.500 -17.213 1.00 53.44 174 PRO A N 1
ATOM 1278 C CA . PRO A 1 174 ? -9.879 13.857 -17.773 1.00 53.44 174 PRO A CA 1
ATOM 1279 C C . PRO A 1 174 ? -9.583 14.987 -16.766 1.00 53.44 174 PRO A C 1
ATOM 1281 O O . PRO A 1 174 ? -9.347 16.115 -17.194 1.00 53.44 174 PRO A O 1
ATOM 1284 N N . SER A 1 175 ? -9.568 14.698 -15.459 1.00 62.69 175 SER A N 1
ATOM 1285 C CA . SER A 1 175 ? -9.366 15.693 -14.392 1.00 62.69 175 SER A CA 1
ATOM 1286 C C . SER A 1 175 ? -8.390 15.257 -13.289 1.00 62.69 175 SER A C 1
ATOM 1288 O O . SER A 1 175 ? -8.381 15.894 -12.241 1.00 62.69 175 SER A O 1
ATOM 1290 N N . ALA A 1 176 ? -7.619 14.172 -13.472 1.00 67.56 176 ALA A N 1
ATOM 1291 C CA . ALA A 1 176 ? -6.724 13.628 -12.434 1.00 67.56 176 ALA A CA 1
ATOM 1292 C C . ALA A 1 176 ? -7.413 13.447 -11.060 1.00 67.56 176 ALA A C 1
ATOM 1294 O O . ALA A 1 176 ? -6.857 13.748 -10.010 1.00 67.56 176 ALA A O 1
ATOM 1295 N N . SER A 1 177 ? -8.665 12.990 -11.092 1.00 85.44 177 SER A N 1
ATOM 1296 C CA . SER A 1 177 ? -9.563 12.897 -9.925 1.00 85.44 177 SER A CA 1
ATOM 1297 C C . SER A 1 177 ? -9.934 11.460 -9.577 1.00 85.44 177 SER A C 1
ATOM 1299 O O . SER A 1 177 ? -10.827 11.221 -8.765 1.00 85.44 177 SER A O 1
ATOM 1301 N N . LEU A 1 178 ? -9.258 10.516 -10.229 1.00 89.81 178 LEU A N 1
ATOM 1302 C CA . LEU A 1 178 ? -9.375 9.100 -9.961 1.00 89.81 178 LEU A CA 1
ATOM 1303 C C . LEU A 1 178 ? -8.115 8.618 -9.254 1.00 89.81 178 LEU A C 1
ATOM 1305 O O . LEU A 1 178 ? -6.995 8.970 -9.643 1.00 89.81 178 LEU A O 1
ATOM 1309 N N . GLU A 1 179 ? -8.332 7.777 -8.259 1.00 93.06 179 GLU A N 1
ATOM 1310 C CA . GLU A 1 179 ? -7.302 7.066 -7.516 1.00 93.06 179 GLU A CA 1
ATOM 1311 C C . GLU A 1 179 ? -7.650 5.581 -7.551 1.00 93.06 179 GLU A C 1
ATOM 1313 O O . GLU A 1 179 ? -8.802 5.196 -7.339 1.00 93.06 179 GLU A O 1
ATOM 1318 N N . LEU A 1 180 ? -6.672 4.753 -7.901 1.00 94.50 180 LEU A N 1
ATOM 1319 C CA . LEU A 1 180 ? -6.815 3.308 -7.858 1.00 94.50 180 LEU A CA 1
ATOM 1320 C C . LEU A 1 180 ? -5.980 2.779 -6.709 1.00 94.50 180 LEU A C 1
ATOM 1322 O O . LEU A 1 180 ? -4.756 2.882 -6.752 1.00 94.50 180 LEU A O 1
ATOM 1326 N N . ASP A 1 181 ? -6.644 2.145 -5.754 1.00 97.00 181 ASP A N 1
ATOM 1327 C CA . ASP A 1 181 ? -5.976 1.538 -4.619 1.00 97.00 181 ASP A CA 1
ATOM 1328 C C . ASP A 1 181 ? -5.972 0.026 -4.742 1.00 97.00 181 ASP A C 1
ATOM 1330 O O . ASP A 1 181 ? -6.988 -0.598 -5.070 1.00 97.00 181 ASP A O 1
ATOM 1334 N N . PHE A 1 182 ? -4.838 -0.563 -4.387 1.00 98.06 182 PHE A N 1
ATOM 1335 C CA . PHE A 1 182 ? -4.678 -1.995 -4.257 1.00 98.06 182 PHE A CA 1
ATOM 1336 C C . PHE A 1 182 ? -4.039 -2.307 -2.913 1.00 98.06 182 PHE A C 1
ATOM 1338 O O . PHE A 1 182 ? -2.877 -1.992 -2.660 1.00 98.06 182 PHE A O 1
ATOM 1345 N N . MET A 1 183 ? -4.840 -2.874 -2.018 1.00 98.50 183 MET A N 1
ATOM 1346 C CA . MET A 1 183 ? -4.542 -2.866 -0.593 1.00 98.50 183 MET A CA 1
ATOM 1347 C C . MET A 1 183 ? -4.908 -4.178 0.093 1.00 98.50 183 MET A C 1
ATOM 1349 O O . MET A 1 183 ? -5.829 -4.882 -0.318 1.00 98.50 183 MET A O 1
ATOM 1353 N N . VAL A 1 184 ? -4.223 -4.469 1.195 1.00 98.62 184 VAL A N 1
ATOM 1354 C CA . VAL A 1 184 ? -4.724 -5.375 2.230 1.00 98.62 184 VAL A CA 1
ATOM 1355 C C . VAL A 1 184 ? -5.600 -4.541 3.159 1.00 98.62 184 VAL A C 1
ATOM 1357 O O . VAL A 1 184 ? -5.140 -3.554 3.730 1.00 98.62 184 VAL A O 1
ATOM 1360 N N . TRP A 1 185 ? -6.869 -4.916 3.290 1.00 98.00 185 TRP A N 1
ATOM 1361 C CA . TRP A 1 185 ? -7.901 -4.134 3.963 1.00 98.00 185 TRP A CA 1
ATOM 1362 C C . TRP A 1 185 ? -8.643 -4.960 5.008 1.00 98.00 185 TRP A C 1
ATOM 1364 O O . TRP A 1 185 ? -9.012 -6.116 4.775 1.00 98.00 185 TRP A O 1
ATOM 1374 N N . HIS A 1 186 ? -8.910 -4.336 6.151 1.00 97.06 186 HIS A N 1
ATOM 1375 C CA . HIS A 1 186 ? -9.840 -4.845 7.145 1.00 97.06 186 HIS A CA 1
ATOM 1376 C C . HIS A 1 186 ? -11.214 -4.222 6.908 1.00 97.06 186 HIS A C 1
ATOM 1378 O O . HIS A 1 186 ? -11.469 -3.067 7.242 1.00 97.06 186 HIS A O 1
ATOM 1384 N N . GLY A 1 187 ? -12.112 -5.008 6.323 1.00 94.44 187 GLY A N 1
ATOM 1385 C CA . GLY A 1 187 ? -13.470 -4.611 5.990 1.00 94.44 187 GLY A CA 1
ATOM 1386 C C . GLY A 1 187 ? -14.286 -4.133 7.188 1.00 94.44 187 GLY A C 1
ATOM 1387 O O . GLY A 1 187 ? -14.073 -4.533 8.333 1.00 94.44 187 GLY A O 1
ATOM 1388 N N . PHE A 1 188 ? -15.280 -3.279 6.935 1.00 89.56 188 PHE A N 1
ATOM 1389 C CA . PHE A 1 188 ? -16.224 -2.845 7.978 1.00 89.56 188 PHE A CA 1
ATOM 1390 C C . PHE A 1 188 ? -17.131 -3.977 8.491 1.00 89.56 188 PHE A C 1
ATOM 1392 O O . PHE A 1 188 ? -17.719 -3.870 9.574 1.00 89.56 188 PHE A O 1
ATOM 1399 N N . ASP A 1 189 ? -17.212 -5.065 7.732 1.00 91.25 189 ASP A N 1
ATOM 1400 C CA . ASP A 1 189 ? -17.830 -6.341 8.077 1.00 91.25 189 ASP A CA 1
ATOM 1401 C C . ASP A 1 189 ? -16.904 -7.274 8.880 1.00 91.25 189 ASP A C 1
ATOM 1403 O O . ASP A 1 189 ? -17.306 -8.399 9.170 1.00 91.25 189 ASP A O 1
ATOM 1407 N N . ASP A 1 190 ? -15.721 -6.795 9.293 1.00 91.94 190 ASP A N 1
ATOM 1408 C CA . ASP A 1 190 ? -14.673 -7.555 9.998 1.00 91.94 190 ASP A CA 1
ATOM 1409 C C . ASP A 1 190 ? -13.907 -8.552 9.103 1.00 91.94 190 ASP A C 1
ATOM 1411 O O . ASP A 1 190 ? -13.124 -9.360 9.602 1.00 91.94 190 ASP A O 1
ATOM 1415 N N . ALA A 1 191 ? -14.114 -8.528 7.779 1.00 95.75 191 ALA A N 1
ATOM 1416 C CA . ALA A 1 191 ? -13.423 -9.427 6.860 1.00 95.75 191 ALA A CA 1
ATOM 1417 C C . ALA A 1 191 ? -12.058 -8.866 6.433 1.00 95.75 191 ALA A C 1
ATOM 1419 O O . ALA A 1 191 ? -11.954 -7.746 5.936 1.00 95.75 191 ALA A O 1
ATOM 1420 N N . LEU A 1 192 ? -11.001 -9.669 6.558 1.00 97.88 192 LEU A N 1
ATOM 1421 C CA . LEU A 1 192 ? -9.677 -9.339 6.025 1.00 97.88 192 LEU A CA 1
ATOM 1422 C C . LEU A 1 192 ? -9.589 -9.758 4.557 1.00 97.88 192 LEU A C 1
ATOM 1424 O O . LEU A 1 192 ? -9.792 -10.928 4.217 1.00 97.88 192 LEU A O 1
ATOM 1428 N N . SER A 1 193 ? -9.294 -8.802 3.682 1.00 98.31 193 SER A N 1
ATOM 1429 C CA . SER A 1 193 ? -9.311 -9.027 2.239 1.00 98.31 193 SER A CA 1
ATOM 1430 C C . SER A 1 193 ? -8.228 -8.254 1.499 1.00 98.31 193 SER A C 1
ATOM 1432 O O . SER A 1 193 ? -7.753 -7.220 1.957 1.00 98.31 193 SER A O 1
ATOM 1434 N N . ILE A 1 194 ? -7.830 -8.789 0.350 1.00 98.50 194 ILE A N 1
ATOM 1435 C CA . ILE A 1 194 ? -7.072 -8.066 -0.660 1.00 98.50 194 ILE A CA 1
ATOM 1436 C C . ILE A 1 194 ? -8.111 -7.364 -1.522 1.00 98.50 194 ILE A C 1
ATOM 1438 O O . ILE A 1 194 ? -9.049 -8.007 -2.005 1.00 98.50 194 ILE A O 1
ATOM 1442 N N . PHE A 1 195 ? -7.970 -6.056 -1.680 1.00 97.81 195 PHE A N 1
ATOM 1443 C CA . PHE A 1 195 ? -9.012 -5.207 -2.223 1.00 97.81 195 PHE A CA 1
ATOM 1444 C C . PHE A 1 195 ? -8.463 -4.278 -3.297 1.00 97.81 195 PHE A C 1
ATOM 1446 O O . PHE A 1 195 ? -7.493 -3.557 -3.067 1.00 97.81 195 PHE A O 1
ATOM 1453 N N . LEU A 1 196 ? -9.094 -4.319 -4.470 1.00 97.81 196 LEU A N 1
ATOM 1454 C CA . LEU A 1 196 ? -8.813 -3.446 -5.602 1.00 97.81 196 LEU A CA 1
ATOM 1455 C C . LEU A 1 196 ? -10.019 -2.534 -5.816 1.00 97.81 196 LEU A C 1
ATOM 1457 O O . LEU A 1 196 ? -11.131 -3.016 -6.066 1.00 97.81 196 LEU A O 1
ATOM 1461 N N . VAL A 1 197 ? -9.814 -1.224 -5.712 1.00 96.94 197 VAL A N 1
ATOM 1462 C CA . VAL A 1 197 ? -10.918 -0.266 -5.644 1.00 96.94 197 VAL A CA 1
ATOM 1463 C C . VAL A 1 197 ? -10.602 1.041 -6.359 1.00 96.94 197 VAL A C 1
ATOM 1465 O O . VAL A 1 197 ? -9.530 1.613 -6.194 1.00 96.94 197 VAL A O 1
ATOM 1468 N N . LEU A 1 198 ? -11.566 1.522 -7.144 1.00 94.81 198 LEU A N 1
ATOM 1469 C CA . LEU A 1 198 ? -11.490 2.814 -7.817 1.00 94.81 198 LEU A CA 1
ATOM 1470 C C . LEU A 1 198 ? -12.193 3.877 -6.976 1.00 94.81 198 LEU A C 1
ATOM 1472 O O . LEU A 1 198 ? -13.391 3.770 -6.705 1.00 94.81 198 LEU A O 1
ATOM 1476 N N . GLN A 1 199 ? -11.468 4.920 -6.612 1.00 95.25 199 GLN A N 1
ATOM 1477 C CA . GLN A 1 199 ? -12.007 6.119 -5.995 1.00 95.25 199 GLN A CA 1
ATOM 1478 C C . GLN A 1 199 ? -12.216 7.201 -7.062 1.00 95.25 199 GLN A C 1
ATOM 1480 O O . GLN A 1 199 ? -11.297 7.523 -7.811 1.00 95.25 199 GLN A O 1
ATOM 1485 N N . ASP A 1 200 ? -13.417 7.778 -7.119 1.00 93.19 200 ASP A N 1
ATOM 1486 C CA . ASP A 1 200 ? -13.744 8.931 -7.961 1.00 93.19 200 ASP A CA 1
ATOM 1487 C C . ASP A 1 200 ? -14.124 10.117 -7.074 1.00 93.19 200 ASP A C 1
ATOM 1489 O O . ASP A 1 200 ? -15.225 10.175 -6.514 1.00 93.19 200 ASP A O 1
ATOM 1493 N N . PHE A 1 201 ? -13.198 11.069 -6.962 1.00 92.31 201 PHE A N 1
ATOM 1494 C CA . PHE A 1 201 ? -13.345 12.259 -6.130 1.00 92.31 201 PHE A CA 1
ATOM 1495 C C . PHE A 1 201 ? -14.299 13.305 -6.715 1.00 92.31 201 PHE A C 1
ATOM 1497 O O . PHE A 1 201 ? -14.758 14.175 -5.977 1.00 92.31 201 PHE A O 1
ATOM 1504 N N . VAL A 1 202 ? -14.617 13.240 -8.012 1.00 91.12 202 VAL A N 1
ATOM 1505 C CA . VAL A 1 202 ? -15.599 14.134 -8.648 1.00 91.12 202 VAL A CA 1
ATOM 1506 C C . VAL A 1 202 ? -17.011 13.611 -8.421 1.00 91.12 202 VAL A C 1
ATOM 1508 O O . VAL A 1 202 ? -17.906 14.379 -8.071 1.00 91.12 202 VAL A O 1
ATOM 1511 N N . SER A 1 203 ? -17.213 12.306 -8.599 1.00 91.75 203 SER A N 1
ATOM 1512 C CA . SER A 1 203 ? -18.516 11.664 -8.390 1.00 91.75 203 SER A CA 1
ATOM 1513 C C . SER A 1 203 ? -18.797 11.339 -6.920 1.00 91.75 203 SER A C 1
ATOM 1515 O O . SER A 1 203 ? -19.920 10.962 -6.589 1.00 91.75 203 SER A O 1
ATOM 1517 N N . HIS A 1 204 ? -17.797 11.476 -6.045 1.00 93.81 204 HIS A N 1
ATOM 1518 C CA . HIS A 1 204 ? -17.830 11.052 -4.646 1.00 93.81 204 HIS A CA 1
ATOM 1519 C C . HIS A 1 204 ? -18.211 9.580 -4.488 1.00 93.81 204 HIS A C 1
ATOM 1521 O O . HIS A 1 204 ? -19.141 9.231 -3.759 1.00 93.81 204 HIS A O 1
ATOM 1527 N N . THR A 1 205 ? -17.515 8.703 -5.213 1.00 94.88 205 THR A N 1
ATOM 1528 C CA . THR A 1 205 ? -17.792 7.263 -5.181 1.00 94.88 205 THR A CA 1
ATOM 1529 C C . THR A 1 205 ? -16.539 6.443 -4.937 1.00 94.88 205 THR A C 1
ATOM 1531 O O . THR A 1 205 ? -15.442 6.813 -5.342 1.00 94.88 205 THR A O 1
ATOM 1534 N N . ILE A 1 206 ? -16.733 5.299 -4.287 1.00 95.12 206 ILE A N 1
ATOM 1535 C CA . ILE A 1 206 ? -15.748 4.230 -4.162 1.00 95.12 206 ILE A CA 1
ATOM 1536 C C . ILE A 1 206 ? -16.371 3.007 -4.829 1.00 95.12 206 ILE A C 1
ATOM 1538 O O . ILE A 1 206 ? -17.421 2.532 -4.396 1.00 95.12 206 ILE A O 1
ATOM 1542 N N . THR A 1 207 ? -15.750 2.530 -5.903 1.00 95.62 207 THR A N 1
ATOM 1543 C CA . THR A 1 207 ? -16.236 1.415 -6.719 1.00 95.62 207 THR A CA 1
ATOM 1544 C C . THR A 1 207 ? -15.323 0.208 -6.524 1.00 95.62 207 THR A C 1
ATOM 1546 O O . THR A 1 207 ? -14.203 0.205 -7.043 1.00 95.62 207 THR A O 1
ATOM 1549 N N . PRO A 1 208 ? -15.771 -0.827 -5.791 1.00 96.19 208 PRO A N 1
ATOM 1550 C CA . PRO A 1 208 ? -15.045 -2.087 -5.696 1.00 96.19 208 PRO A CA 1
ATOM 1551 C C . PRO A 1 208 ? -14.897 -2.706 -7.085 1.00 96.19 208 PRO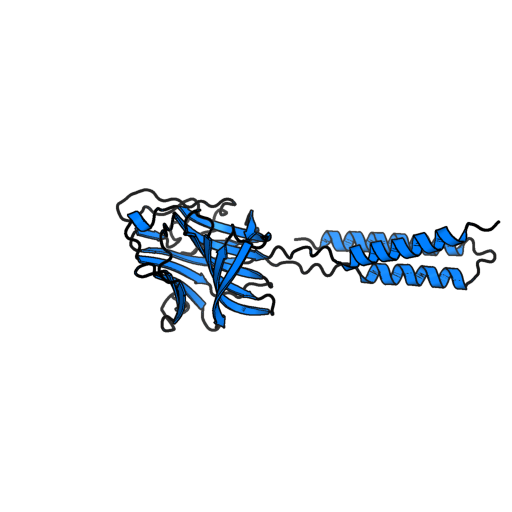 A C 1
ATOM 1553 O O . PRO A 1 208 ? -15.894 -2.909 -7.778 1.00 96.19 208 PRO A O 1
ATOM 1556 N N . ILE A 1 209 ? -13.667 -3.014 -7.488 1.00 96.56 209 ILE A N 1
ATOM 1557 C CA . ILE A 1 209 ? -13.400 -3.727 -8.742 1.00 96.56 209 ILE A CA 1
ATOM 1558 C C . ILE A 1 209 ? -13.366 -5.220 -8.455 1.00 96.56 209 ILE A C 1
ATOM 1560 O O . ILE A 1 209 ? -14.050 -6.001 -9.114 1.00 96.56 209 ILE A O 1
ATOM 1564 N N . ALA A 1 210 ? -12.578 -5.609 -7.451 1.00 97.81 210 ALA A N 1
ATOM 1565 C CA . ALA A 1 210 ? -12.420 -6.994 -7.050 1.00 97.81 210 ALA A CA 1
ATOM 1566 C C . ALA A 1 210 ? -11.932 -7.120 -5.602 1.00 97.81 210 ALA A C 1
ATOM 1568 O O . ALA A 1 210 ? -11.321 -6.211 -5.038 1.00 97.81 210 ALA A O 1
ATOM 1569 N N . GLN A 1 211 ? -12.213 -8.280 -5.012 1.00 98.00 211 GLN A N 1
ATOM 1570 C CA . GLN A 1 211 ? -11.877 -8.623 -3.637 1.00 98.00 211 GLN A CA 1
ATOM 1571 C C . GLN A 1 211 ? -11.551 -10.115 -3.539 1.00 98.00 211 GLN A C 1
ATOM 1573 O O . GLN A 1 211 ? -12.243 -10.938 -4.139 1.00 98.00 211 GLN A O 1
ATOM 1578 N N . ALA A 1 212 ? -10.545 -10.464 -2.742 1.00 98.38 212 ALA A N 1
ATOM 1579 C CA . ALA A 1 212 ? -10.220 -11.843 -2.388 1.00 98.38 212 ALA A CA 1
ATOM 1580 C C . ALA A 1 212 ? -9.932 -11.962 -0.882 1.00 98.38 212 ALA A C 1
ATOM 1582 O O . ALA A 1 212 ? -9.452 -10.999 -0.281 1.00 98.38 212 ALA A O 1
ATOM 1583 N N . PRO A 1 213 ? -10.218 -13.109 -0.240 1.00 98.25 213 PRO A N 1
ATOM 1584 C CA . PRO A 1 213 ? -9.805 -13.336 1.143 1.00 98.25 213 PRO A CA 1
ATOM 1585 C C . PRO A 1 213 ? -8.273 -13.349 1.260 1.00 98.25 213 PRO A C 1
ATOM 1587 O O . PRO A 1 213 ? -7.588 -13.831 0.360 1.00 98.25 213 PRO A O 1
ATOM 1590 N N . VAL A 1 214 ? -7.741 -12.844 2.376 1.00 97.94 214 VAL A N 1
ATOM 1591 C CA . VAL A 1 214 ? -6.295 -12.886 2.666 1.00 97.94 214 VAL A CA 1
ATOM 1592 C C . VAL A 1 214 ? -5.941 -14.181 3.393 1.00 97.94 214 VAL A C 1
ATOM 1594 O O . VAL A 1 214 ? -6.596 -14.538 4.372 1.00 97.94 214 VAL A O 1
ATOM 1597 N N . ASP A 1 215 ? -4.867 -14.844 2.967 1.00 97.75 215 ASP A N 1
ATOM 1598 C CA . ASP A 1 215 ? -4.237 -15.940 3.704 1.00 97.75 215 ASP A CA 1
ATOM 1599 C C . ASP A 1 215 ? -3.013 -15.443 4.493 1.00 97.75 215 ASP A C 1
ATOM 1601 O O . ASP A 1 215 ? -1.947 -15.216 3.931 1.00 97.75 215 ASP A O 1
ATOM 1605 N N . PHE A 1 216 ? -3.154 -15.295 5.813 1.00 96.75 216 PHE A N 1
ATOM 1606 C CA . PHE A 1 216 ? -2.057 -14.902 6.715 1.00 96.75 216 PHE A CA 1
ATOM 1607 C C . PHE A 1 216 ? -1.114 -16.063 7.086 1.00 96.75 216 PHE A C 1
ATOM 1609 O O . PHE A 1 216 ? -0.315 -15.938 8.012 1.00 96.75 216 PHE A O 1
ATOM 1616 N N . GLY A 1 217 ? -1.196 -17.208 6.398 1.00 97.31 217 GLY A N 1
ATOM 1617 C CA . GLY A 1 217 ? -0.228 -18.302 6.515 1.00 97.31 217 GLY A CA 1
ATOM 1618 C C . GLY A 1 217 ? 1.146 -17.993 5.905 1.00 97.31 217 GLY A C 1
ATOM 1619 O O . GLY A 1 217 ? 2.081 -18.774 6.089 1.00 97.31 217 GLY A O 1
ATOM 1620 N N . PHE A 1 218 ? 1.274 -16.867 5.199 1.00 97.94 218 PHE A N 1
ATOM 1621 C CA . PHE A 1 218 ? 2.495 -16.400 4.547 1.00 97.94 218 PHE A CA 1
ATOM 1622 C C . PHE A 1 218 ? 3.118 -15.213 5.283 1.00 97.94 218 PHE A C 1
ATOM 1624 O O . PHE A 1 218 ? 2.464 -14.540 6.076 1.00 97.94 218 PHE A O 1
ATOM 1631 N N . ALA A 1 219 ? 4.400 -14.968 5.020 1.00 97.50 219 ALA A N 1
ATOM 1632 C CA . ALA A 1 219 ? 5.152 -13.906 5.682 1.00 97.50 219 ALA A CA 1
ATOM 1633 C C . ALA A 1 219 ? 4.924 -12.541 5.029 1.00 97.50 219 ALA A C 1
ATOM 1635 O O . ALA A 1 219 ? 4.884 -11.513 5.701 1.00 97.50 219 ALA A O 1
ATOM 1636 N N . GLU A 1 220 ? 4.784 -12.551 3.707 1.00 98.19 220 GLU A N 1
ATOM 1637 C CA . GLU A 1 220 ? 4.839 -11.367 2.867 1.00 98.19 220 GLU A CA 1
ATOM 1638 C C . GLU A 1 220 ? 3.844 -11.477 1.708 1.00 98.19 220 GLU A C 1
ATOM 1640 O O . GLU A 1 220 ? 3.408 -12.567 1.313 1.00 98.19 220 GLU A O 1
ATOM 1645 N N . ILE A 1 221 ? 3.499 -10.323 1.145 1.00 98.69 221 ILE A N 1
ATOM 1646 C CA . ILE A 1 221 ? 2.655 -10.197 -0.038 1.00 98.69 221 ILE A CA 1
ATOM 1647 C C . ILE A 1 221 ? 3.281 -9.211 -1.025 1.00 98.69 221 ILE A C 1
ATOM 1649 O O . ILE A 1 221 ? 3.645 -8.094 -0.661 1.00 98.69 221 ILE A O 1
ATOM 1653 N N . ALA A 1 222 ? 3.390 -9.622 -2.285 1.00 98.62 222 ALA A N 1
ATOM 1654 C CA . ALA A 1 222 ? 3.660 -8.731 -3.402 1.00 98.62 222 ALA A CA 1
ATOM 1655 C C . ALA A 1 222 ? 2.330 -8.299 -4.023 1.00 98.62 222 ALA A C 1
ATOM 1657 O O . ALA A 1 222 ? 1.517 -9.154 -4.381 1.00 98.62 222 ALA A O 1
ATOM 1658 N N . LEU A 1 223 ? 2.125 -6.991 -4.143 1.00 98.69 223 LEU A N 1
ATOM 1659 C CA . LEU A 1 223 ? 1.027 -6.380 -4.888 1.00 98.69 223 LEU A CA 1
ATOM 1660 C C . LEU A 1 223 ? 1.597 -5.785 -6.173 1.00 98.69 223 LEU A C 1
ATOM 1662 O O . LEU A 1 223 ? 2.661 -5.171 -6.131 1.00 98.69 223 LEU A O 1
ATOM 1666 N N . GLU A 1 224 ? 0.902 -5.959 -7.292 1.00 98.31 224 GLU A N 1
ATOM 1667 C CA . GLU A 1 224 ? 1.366 -5.516 -8.605 1.00 98.31 224 GLU A CA 1
ATOM 1668 C C . GLU A 1 224 ? 0.222 -4.967 -9.463 1.00 98.31 224 GLU A C 1
ATOM 1670 O O . GLU A 1 224 ? -0.861 -5.553 -9.534 1.00 98.31 224 GLU A O 1
ATOM 1675 N N . PHE A 1 225 ? 0.485 -3.855 -10.140 1.00 96.00 225 PHE A N 1
ATOM 1676 C CA . PHE A 1 225 ? -0.283 -3.363 -11.271 1.00 96.00 225 PHE A CA 1
ATOM 1677 C C . PHE A 1 225 ? 0.506 -3.605 -12.558 1.00 96.00 225 PHE A C 1
ATOM 1679 O O . PHE A 1 225 ? 1.550 -2.984 -12.736 1.00 96.00 225 PHE A O 1
ATOM 1686 N N . ASP A 1 226 ? -0.016 -4.425 -13.468 1.00 94.06 226 ASP A N 1
ATOM 1687 C CA . ASP A 1 226 ? 0.413 -4.430 -14.876 1.00 94.06 226 ASP A CA 1
ATOM 1688 C C . ASP A 1 226 ? -0.379 -3.338 -15.605 1.00 94.06 226 ASP A C 1
ATOM 1690 O O . ASP A 1 226 ? -1.612 -3.303 -15.527 1.00 94.06 226 ASP A O 1
ATOM 1694 N N . VAL A 1 227 ? 0.331 -2.424 -16.266 1.00 90.69 227 VAL A N 1
ATOM 1695 C CA . VAL A 1 227 ? -0.227 -1.269 -16.986 1.00 90.69 227 VAL A CA 1
ATOM 1696 C C . VAL A 1 227 ? -0.056 -1.363 -18.511 1.00 90.69 227 VAL A C 1
ATOM 1698 O O . VAL A 1 227 ? -0.302 -0.391 -19.228 1.00 90.69 227 VAL A O 1
ATOM 1701 N N . THR A 1 228 ? 0.361 -2.520 -19.036 1.00 88.25 228 THR A N 1
ATOM 1702 C CA . THR A 1 228 ? 0.713 -2.704 -20.455 1.00 88.25 228 THR A CA 1
ATOM 1703 C C . THR A 1 228 ? -0.505 -2.678 -21.384 1.00 88.25 228 THR A C 1
ATOM 1705 O O . THR A 1 228 ? -0.424 -2.155 -22.495 1.00 88.25 228 THR A O 1
ATOM 1708 N N . ASN A 1 229 ? -1.634 -3.258 -20.960 1.00 82.81 229 ASN A N 1
ATOM 1709 C CA . ASN A 1 229 ? -2.862 -3.395 -21.763 1.00 82.81 229 ASN A CA 1
ATOM 1710 C C . ASN A 1 229 ? -4.113 -3.143 -20.901 1.00 82.81 229 ASN A C 1
ATOM 1712 O O . ASN A 1 229 ? -4.958 -4.027 -20.725 1.00 82.81 229 ASN A O 1
ATOM 1716 N N . GLY A 1 230 ? -4.185 -1.952 -20.313 1.00 86.88 230 GLY A N 1
ATOM 1717 C CA . GLY A 1 230 ? -5.103 -1.636 -19.220 1.00 86.88 230 GLY A CA 1
ATOM 1718 C C . GLY A 1 230 ? -4.423 -1.835 -17.870 1.00 86.88 230 GLY A C 1
ATOM 1719 O O . GLY A 1 230 ? -3.227 -2.093 -17.822 1.00 86.88 230 GLY A O 1
ATOM 1720 N N . ILE A 1 231 ? -5.174 -1.687 -16.778 1.00 90.94 231 ILE A N 1
ATOM 1721 C CA . ILE A 1 231 ? -4.630 -1.817 -15.422 1.00 90.94 231 ILE A CA 1
ATOM 1722 C C . ILE A 1 231 ? -5.116 -3.128 -14.813 1.00 90.94 231 ILE A C 1
ATOM 1724 O O . ILE A 1 231 ? -6.308 -3.283 -14.538 1.00 90.94 231 ILE A O 1
ATOM 1728 N N . ILE A 1 232 ? -4.201 -4.061 -14.570 1.00 94.62 232 ILE A N 1
ATOM 1729 C CA . ILE A 1 232 ? -4.493 -5.367 -13.978 1.00 94.62 232 ILE A CA 1
ATOM 1730 C C . ILE A 1 232 ? -3.848 -5.435 -12.597 1.00 94.62 232 ILE A C 1
ATOM 1732 O O . ILE A 1 232 ? -2.633 -5.355 -12.479 1.00 94.62 232 ILE A O 1
ATOM 1736 N N . GLY A 1 233 ? -4.662 -5.608 -11.554 1.00 97.38 233 GLY A N 1
ATOM 1737 C CA . GLY A 1 233 ? -4.175 -5.849 -10.198 1.00 97.38 233 GLY A CA 1
ATOM 1738 C C . GLY A 1 233 ? -3.934 -7.339 -9.968 1.00 97.38 233 GLY A C 1
ATOM 1739 O O . GLY A 1 233 ? -4.861 -8.144 -10.113 1.00 97.38 233 GLY A O 1
ATOM 1740 N N . SER A 1 234 ? -2.717 -7.716 -9.583 1.00 98.38 234 SER A N 1
ATOM 1741 C CA . SER A 1 234 ? -2.355 -9.090 -9.233 1.00 98.38 234 SER A CA 1
ATOM 1742 C C . SER A 1 234 ? -1.552 -9.166 -7.934 1.00 98.38 234 SER A C 1
ATOM 1744 O O . SER A 1 234 ? -0.876 -8.220 -7.542 1.00 98.38 234 SER A O 1
ATOM 1746 N N . TYR A 1 235 ? -1.652 -10.284 -7.221 1.00 98.75 235 TYR A N 1
ATOM 1747 C CA . TYR A 1 235 ? -0.901 -10.480 -5.984 1.00 98.75 235 TYR A CA 1
ATOM 1748 C C . TYR A 1 235 ? -0.234 -11.848 -5.929 1.00 98.75 235 TYR A C 1
ATOM 1750 O O . TYR A 1 235 ? -0.720 -12.823 -6.505 1.00 98.75 235 TYR A O 1
ATOM 1758 N N . THR A 1 236 ? 0.868 -11.919 -5.188 1.00 98.69 236 THR A N 1
ATOM 1759 C CA . THR A 1 236 ? 1.601 -13.160 -4.921 1.00 98.69 236 THR A CA 1
ATOM 1760 C C . THR A 1 236 ? 1.990 -13.217 -3.450 1.00 98.69 236 THR A C 1
ATOM 1762 O O . THR A 1 236 ? 2.578 -12.273 -2.928 1.00 98.69 236 THR A O 1
ATOM 1765 N N . TYR A 1 237 ? 1.701 -14.326 -2.773 1.00 98.69 237 TYR A N 1
ATOM 1766 C CA . TYR A 1 237 ? 2.233 -14.582 -1.435 1.00 98.69 237 TYR A CA 1
ATOM 1767 C C . TYR A 1 237 ? 3.683 -15.051 -1.494 1.00 98.69 237 TYR A C 1
ATOM 1769 O O . TYR A 1 237 ? 4.025 -15.902 -2.326 1.00 98.69 237 TYR A O 1
ATOM 1777 N N . LEU A 1 238 ? 4.504 -14.536 -0.582 1.00 98.56 238 LEU A N 1
ATOM 1778 C CA . LEU A 1 238 ? 5.925 -14.849 -0.484 1.00 98.56 238 LEU A CA 1
ATOM 1779 C C . LEU A 1 238 ? 6.245 -15.536 0.855 1.00 98.56 238 LEU A C 1
ATOM 1781 O O . LEU A 1 238 ? 5.531 -15.392 1.854 1.00 98.56 238 LEU A O 1
ATOM 1785 N N . ASP A 1 239 ? 7.321 -16.318 0.865 1.00 97.00 239 ASP A N 1
ATOM 1786 C CA . ASP A 1 239 ? 7.888 -16.876 2.091 1.00 97.00 239 ASP A CA 1
ATOM 1787 C C . ASP A 1 239 ? 8.694 -15.825 2.885 1.00 97.00 239 ASP A C 1
ATOM 1789 O O . ASP A 1 239 ? 8.794 -14.667 2.494 1.00 97.00 239 ASP A O 1
ATOM 1793 N N . ASN A 1 240 ? 9.299 -16.228 4.010 1.00 93.56 240 ASN A N 1
ATOM 1794 C CA . ASN A 1 240 ? 10.114 -15.337 4.857 1.00 93.56 240 ASN A CA 1
ATOM 1795 C C . ASN A 1 240 ? 11.402 -14.813 4.182 1.00 93.56 240 ASN A C 1
ATOM 1797 O O . ASN A 1 240 ? 12.165 -14.089 4.818 1.00 93.56 240 ASN A O 1
ATOM 1801 N N . ASN A 1 241 ? 11.701 -15.246 2.956 1.00 93.38 241 ASN A N 1
ATOM 1802 C CA . ASN A 1 241 ? 12.867 -14.827 2.187 1.00 93.38 241 ASN A CA 1
ATOM 1803 C C . ASN A 1 241 ? 12.460 -14.029 0.935 1.00 93.38 241 ASN A C 1
ATOM 1805 O O . ASN A 1 241 ? 13.290 -13.853 0.040 1.00 93.38 241 ASN A O 1
ATOM 1809 N N . GLY A 1 242 ? 11.194 -13.608 0.829 1.00 93.81 242 GLY A N 1
ATOM 1810 C CA . GLY A 1 242 ? 10.664 -12.902 -0.336 1.00 93.81 242 GLY A CA 1
ATOM 1811 C C . GLY A 1 242 ? 10.538 -13.770 -1.594 1.00 93.81 242 GLY A C 1
ATOM 1812 O O . GLY A 1 242 ? 10.410 -13.238 -2.699 1.00 93.81 242 GLY A O 1
ATOM 1813 N N . VAL A 1 243 ? 10.587 -15.102 -1.468 1.00 96.88 243 VAL A N 1
ATOM 1814 C CA . VAL A 1 243 ? 10.438 -16.024 -2.603 1.00 96.88 243 VAL A CA 1
ATOM 1815 C C . VAL A 1 243 ? 8.954 -16.333 -2.818 1.00 96.88 243 VAL A C 1
ATOM 1817 O O . VAL A 1 243 ? 8.269 -16.660 -1.846 1.00 96.88 243 VAL A O 1
ATOM 1820 N N . PRO A 1 244 ? 8.439 -16.300 -4.066 1.00 97.81 244 PRO A N 1
ATOM 1821 C CA . PRO A 1 244 ? 7.068 -16.702 -4.362 1.00 97.81 244 PRO A CA 1
ATOM 1822 C C . PRO A 1 244 ? 6.728 -18.087 -3.802 1.00 97.81 244 PRO A C 1
ATOM 1824 O O . PRO A 1 244 ? 7.270 -19.105 -4.233 1.00 97.81 244 PRO A O 1
ATOM 1827 N N . ALA A 1 245 ? 5.803 -18.112 -2.844 1.00 97.31 245 ALA A N 1
ATOM 1828 C CA . ALA A 1 245 ? 5.272 -19.322 -2.219 1.00 97.31 245 ALA A CA 1
ATOM 1829 C C . ALA A 1 245 ? 3.908 -19.728 -2.811 1.00 97.31 245 ALA A C 1
ATOM 1831 O O . ALA A 1 245 ? 3.361 -20.783 -2.488 1.00 97.31 245 ALA A O 1
ATOM 1832 N N . SER A 1 246 ? 3.367 -18.894 -3.700 1.00 97.38 246 SER A N 1
ATOM 1833 C CA . SER A 1 246 ? 2.138 -19.112 -4.460 1.00 97.38 246 SER A CA 1
ATOM 1834 C C . SER A 1 246 ? 2.325 -18.653 -5.908 1.00 97.38 246 SER A C 1
ATOM 1836 O O . SER A 1 246 ? 3.286 -17.953 -6.228 1.00 97.38 246 SER A O 1
ATOM 1838 N N . ALA A 1 247 ? 1.417 -19.062 -6.796 1.00 97.38 247 ALA A N 1
ATOM 1839 C CA . ALA A 1 247 ? 1.339 -18.477 -8.129 1.00 97.38 247 ALA A CA 1
ATOM 1840 C C . ALA A 1 247 ? 0.701 -17.083 -8.053 1.00 97.38 247 ALA A C 1
ATOM 1842 O O . ALA A 1 247 ? -0.205 -16.863 -7.244 1.00 97.38 247 ALA A O 1
ATOM 1843 N N . ALA A 1 248 ? 1.128 -16.178 -8.936 1.00 97.62 248 ALA A N 1
ATOM 1844 C CA . ALA A 1 248 ? 0.492 -14.877 -9.080 1.00 97.62 248 ALA A CA 1
ATOM 1845 C C . ALA A 1 248 ? -1.000 -15.047 -9.390 1.00 97.62 248 ALA A C 1
ATOM 1847 O O . ALA A 1 248 ? -1.388 -15.786 -10.300 1.00 97.62 248 ALA A O 1
ATOM 1848 N N . THR A 1 249 ? -1.837 -14.373 -8.609 1.00 98.38 249 THR A N 1
ATOM 1849 C CA . THR A 1 249 ? -3.290 -14.399 -8.747 1.00 98.38 249 THR A CA 1
ATOM 1850 C C . THR A 1 249 ? -3.759 -13.051 -9.265 1.00 98.38 249 THR A C 1
ATOM 1852 O O . THR A 1 249 ? -3.574 -12.027 -8.611 1.00 98.38 249 THR A O 1
ATOM 1855 N N . VAL A 1 250 ? -4.393 -13.049 -10.438 1.00 97.94 250 VAL A N 1
ATOM 1856 C CA . VAL A 1 250 ? -5.059 -11.856 -10.971 1.00 97.94 250 VAL A CA 1
ATOM 1857 C C . VAL A 1 250 ? -6.321 -11.608 -10.155 1.00 97.94 250 VAL A C 1
ATOM 1859 O O . VAL A 1 250 ? -7.219 -12.450 -10.127 1.00 97.94 250 VAL A O 1
ATOM 1862 N N . LEU A 1 251 ? -6.384 -10.456 -9.492 1.00 97.19 251 LEU A N 1
ATOM 1863 C CA . LEU A 1 251 ? -7.528 -10.070 -8.678 1.00 97.19 251 LEU A CA 1
ATOM 1864 C C . LEU A 1 251 ? -8.620 -9.435 -9.542 1.00 97.19 251 LEU A C 1
ATOM 1866 O O . LEU A 1 251 ? -9.788 -9.800 -9.437 1.00 97.19 251 LEU A O 1
ATOM 1870 N N . GLY A 1 252 ? -8.241 -8.507 -10.418 1.00 96.00 252 GLY A N 1
ATOM 1871 C CA . GLY A 1 252 ? -9.176 -7.816 -11.295 1.00 96.00 252 GLY A CA 1
ATOM 1872 C C . GLY A 1 252 ? -8.473 -6.919 -12.302 1.00 96.00 252 GLY A C 1
ATOM 1873 O O . GLY A 1 252 ? -7.275 -6.664 -12.202 1.00 96.00 252 GLY A O 1
ATOM 1874 N N . SER A 1 253 ? -9.237 -6.438 -13.278 1.00 93.88 253 SER A N 1
ATOM 1875 C CA . SER A 1 253 ? -8.739 -5.550 -14.323 1.00 93.88 253 SER A CA 1
ATOM 1876 C C . SER A 1 253 ? -9.683 -4.379 -14.527 1.00 93.88 253 SER A C 1
ATOM 1878 O O . SER A 1 253 ? -10.896 -4.571 -14.651 1.00 93.88 253 SER A O 1
ATOM 1880 N N . ILE A 1 254 ? -9.118 -3.191 -14.662 1.00 88.31 254 ILE A N 1
ATOM 1881 C CA . ILE A 1 254 ? -9.782 -2.061 -15.287 1.00 88.31 254 ILE A CA 1
ATOM 1882 C C . ILE A 1 254 ? -9.293 -2.048 -16.730 1.00 88.31 254 ILE A C 1
ATOM 1884 O O . ILE A 1 254 ? -8.088 -1.991 -16.974 1.00 88.31 254 ILE A O 1
ATOM 1888 N N . GLY A 1 255 ? -10.218 -2.160 -17.685 1.00 82.50 255 GLY A N 1
ATOM 1889 C CA . GLY A 1 255 ? -9.866 -2.048 -19.102 1.00 82.50 255 GLY A CA 1
ATOM 1890 C C . GLY A 1 255 ? -9.232 -0.692 -19.421 1.00 82.50 255 GLY A C 1
ATOM 1891 O O . GLY A 1 255 ? -9.118 0.169 -18.548 1.00 82.50 255 GLY A O 1
ATOM 1892 N N . ASP A 1 256 ? -8.861 -0.480 -20.682 1.00 71.00 256 ASP A N 1
ATOM 1893 C CA . ASP A 1 256 ? -8.316 0.803 -21.130 1.00 71.00 256 ASP A CA 1
ATOM 1894 C C . ASP A 1 256 ? -9.252 1.951 -20.732 1.00 71.00 256 ASP A C 1
ATOM 1896 O O . ASP A 1 256 ? -10.335 2.108 -21.303 1.00 71.00 256 ASP A O 1
ATOM 1900 N N . ILE A 1 257 ? -8.852 2.763 -19.750 1.00 65.06 257 ILE A N 1
ATOM 1901 C CA . ILE A 1 257 ? -9.540 4.022 -19.476 1.00 65.06 257 ILE A CA 1
ATOM 1902 C C . ILE A 1 257 ? -8.957 5.031 -20.478 1.00 65.06 257 ILE A C 1
ATOM 1904 O O . ILE A 1 257 ? -7.760 5.333 -20.435 1.00 65.06 257 ILE A O 1
ATOM 1908 N N . PRO A 1 258 ? -9.751 5.555 -21.427 1.00 59.88 258 PRO A N 1
ATOM 1909 C CA . PRO A 1 258 ? -9.231 6.477 -22.426 1.00 59.88 258 PRO A CA 1
ATOM 1910 C C . PRO A 1 258 ? -8.673 7.740 -21.759 1.00 59.88 258 PRO A C 1
ATOM 1912 O O . PRO A 1 258 ? -9.357 8.376 -20.957 1.00 59.88 258 PRO A O 1
ATOM 1915 N N . GLY A 1 259 ? -7.441 8.122 -22.106 1.00 58.47 259 GLY A N 1
ATOM 1916 C CA . GLY A 1 259 ? -6.795 9.315 -21.549 1.00 58.47 259 GLY A CA 1
ATOM 1917 C C . GLY A 1 259 ? -6.161 9.124 -20.168 1.00 58.47 259 GLY A C 1
ATOM 1918 O O . GLY A 1 259 ? -5.927 10.115 -19.482 1.00 58.47 259 GLY A O 1
ATOM 1919 N N . ILE A 1 260 ? -5.873 7.884 -19.752 1.00 61.81 260 ILE A N 1
ATOM 1920 C CA . ILE A 1 260 ? -4.971 7.622 -18.623 1.00 61.81 260 ILE A CA 1
ATOM 1921 C C . ILE A 1 260 ? -3.642 8.310 -18.887 1.00 61.81 260 ILE A C 1
ATOM 1923 O O . ILE A 1 260 ? -2.977 7.971 -19.855 1.00 61.81 260 ILE A O 1
ATOM 1927 N N . SER A 1 261 ? -3.245 9.204 -17.988 1.00 64.56 261 SER A N 1
ATOM 1928 C CA . SER A 1 261 ? -1.850 9.476 -17.674 1.00 64.56 261 SER A CA 1
ATOM 1929 C C . SER A 1 261 ? -1.663 9.112 -16.215 1.00 64.56 261 SER A C 1
ATOM 1931 O O . SER A 1 261 ? -2.159 9.840 -15.363 1.00 64.56 261 SER A O 1
ATOM 1933 N N . VAL A 1 262 ? -1.014 7.987 -15.901 1.00 64.31 262 VAL A N 1
ATOM 1934 C CA . VAL A 1 262 ? -0.597 7.769 -14.509 1.00 64.31 262 VAL A CA 1
ATOM 1935 C C . VAL A 1 262 ? 0.397 8.884 -14.210 1.00 64.31 262 VAL A C 1
ATOM 1937 O O . VAL A 1 262 ? 1.448 8.964 -14.856 1.00 64.31 262 VAL A O 1
ATOM 1940 N N . VAL A 1 263 ? 0.027 9.790 -13.315 1.00 72.56 263 VAL A N 1
ATOM 1941 C CA . VAL A 1 263 ? 0.880 10.937 -12.983 1.00 72.56 263 VAL A CA 1
ATOM 1942 C C . VAL A 1 263 ? 1.738 10.603 -11.777 1.00 72.56 263 VAL A C 1
ATOM 1944 O O . VAL A 1 263 ? 2.872 11.065 -11.679 1.00 72.56 263 VAL A O 1
ATOM 1947 N N . GLU A 1 264 ? 1.199 9.803 -10.860 1.00 89.06 264 GLU A N 1
ATOM 1948 C CA . GLU A 1 264 ? 1.856 9.486 -9.605 1.00 89.06 264 GLU A CA 1
ATOM 1949 C C . GLU A 1 264 ? 1.462 8.091 -9.135 1.00 89.06 264 GLU A C 1
ATOM 1951 O O . GLU A 1 264 ? 0.373 7.592 -9.423 1.00 89.06 264 GLU A O 1
ATOM 1956 N N . THR A 1 265 ? 2.356 7.467 -8.385 1.00 94.31 265 THR A N 1
ATOM 1957 C CA . THR A 1 265 ? 2.112 6.180 -7.744 1.00 94.31 265 THR A CA 1
ATOM 1958 C C . THR A 1 265 ? 2.847 6.141 -6.421 1.00 94.31 265 THR A C 1
ATOM 1960 O O . THR A 1 265 ? 3.816 6.871 -6.221 1.00 94.31 265 THR A O 1
ATOM 1963 N N . GLY A 1 266 ? 2.417 5.292 -5.504 1.00 96.62 266 GLY A N 1
ATOM 1964 C CA . GLY A 1 266 ? 3.088 5.181 -4.225 1.00 96.62 266 GLY A CA 1
ATOM 1965 C C . GLY A 1 266 ? 2.577 4.036 -3.386 1.00 96.62 266 GLY A C 1
ATOM 1966 O O . GLY A 1 266 ? 1.845 3.160 -3.849 1.00 96.62 266 GLY A O 1
ATOM 1967 N N . PHE A 1 267 ? 2.973 4.080 -2.124 1.00 98.31 267 PHE A N 1
ATOM 1968 C CA . PHE A 1 267 ? 2.555 3.136 -1.105 1.00 98.31 267 PHE A CA 1
ATOM 1969 C C . PHE A 1 267 ? 2.083 3.866 0.146 1.00 98.31 267 PHE A C 1
ATOM 1971 O O . PHE A 1 267 ? 2.446 5.021 0.399 1.00 98.31 267 PHE A O 1
ATOM 1978 N N . PHE A 1 268 ? 1.255 3.185 0.934 1.00 98.19 268 PHE A N 1
ATOM 1979 C CA . PHE A 1 268 ? 0.625 3.787 2.096 1.00 98.19 268 PHE A CA 1
ATOM 1980 C C . PHE A 1 268 ? 0.324 2.801 3.217 1.00 98.19 268 PHE A C 1
ATOM 1982 O O . PHE A 1 268 ? 0.156 1.603 2.992 1.00 98.19 268 PHE A O 1
ATOM 1989 N N . ALA A 1 269 ? 0.175 3.355 4.418 1.00 98.00 269 ALA A N 1
ATOM 1990 C CA . ALA A 1 269 ? -0.532 2.740 5.533 1.00 98.00 269 ALA A CA 1
ATOM 1991 C C . ALA A 1 269 ? -1.547 3.747 6.080 1.00 98.00 269 ALA A C 1
ATOM 1993 O O . ALA A 1 269 ? -1.204 4.893 6.385 1.00 98.00 269 ALA A O 1
ATOM 1994 N N . GLY A 1 270 ? -2.806 3.332 6.183 1.00 95.88 270 GLY A N 1
ATOM 1995 C CA . GLY A 1 270 ? -3.917 4.186 6.563 1.00 95.88 270 GLY A CA 1
ATOM 1996 C C . GLY A 1 270 ? -4.788 3.548 7.628 1.00 95.88 270 GLY A C 1
ATOM 1997 O O . GLY A 1 270 ? -5.299 2.451 7.437 1.00 95.88 270 GLY A O 1
ATOM 1998 N N . GLU A 1 271 ? -4.999 4.271 8.723 1.00 94.62 271 GLU A N 1
ATOM 1999 C CA . GLU A 1 271 ? -6.019 3.932 9.709 1.00 94.62 271 GLU A CA 1
ATOM 2000 C C . GLU A 1 271 ? -7.307 4.688 9.390 1.00 94.62 271 GLU A C 1
ATOM 2002 O O . GLU A 1 271 ? -7.293 5.878 9.029 1.00 94.62 271 GLU A O 1
ATOM 2007 N N . ALA A 1 272 ? -8.439 4.009 9.547 1.00 91.31 272 ALA A N 1
ATOM 2008 C CA . ALA A 1 272 ? -9.704 4.707 9.597 1.00 91.31 272 ALA A CA 1
ATOM 2009 C C . ALA A 1 272 ? -9.684 5.584 10.848 1.00 91.31 272 ALA A C 1
ATOM 2011 O O . ALA A 1 272 ? -9.589 5.093 11.973 1.00 91.31 272 ALA A O 1
ATOM 2012 N N . VAL A 1 273 ? -9.796 6.904 10.678 1.00 84.81 273 VAL A N 1
ATOM 2013 C CA . VAL A 1 273 ? -10.047 7.770 11.828 1.00 84.81 273 VAL A CA 1
ATOM 2014 C C . VAL A 1 273 ? -11.493 7.521 12.132 1.00 84.81 273 VAL A C 1
ATOM 2016 O O . VAL A 1 273 ? -12.341 8.154 11.506 1.00 84.81 273 VAL A O 1
ATOM 2019 N N . GLY A 1 274 ? -11.726 6.526 13.003 1.00 67.62 274 GLY A N 1
ATOM 2020 C CA . GLY A 1 274 ? -13.035 6.047 13.402 1.00 67.62 274 GLY A CA 1
ATOM 2021 C C . GLY A 1 274 ? -13.914 7.259 13.467 1.00 67.62 274 GLY A C 1
ATOM 2022 O O . GLY A 1 274 ? -13.696 8.120 14.329 1.00 67.62 274 GLY A O 1
ATOM 2023 N N . GLY A 1 275 ? -14.763 7.393 12.438 1.00 53.84 275 GLY A N 1
ATOM 2024 C CA . GLY A 1 275 ? -15.560 8.580 12.289 1.00 53.84 275 GLY A CA 1
ATOM 2025 C C . GLY A 1 275 ? -16.191 8.714 13.648 1.00 53.84 275 GLY A C 1
ATOM 2026 O O . GLY A 1 275 ? -16.796 7.760 14.150 1.00 53.84 275 GLY A O 1
ATOM 2027 N N . ALA A 1 276 ? -16.012 9.853 14.299 1.00 44.06 276 ALA A N 1
ATOM 2028 C CA . ALA A 1 276 ? -17.051 10.233 15.208 1.00 44.06 276 ALA A CA 1
ATOM 2029 C C . ALA A 1 276 ? -18.273 10.356 14.285 1.00 44.06 276 ALA A C 1
ATOM 2031 O O . ALA A 1 276 ? -18.614 11.448 13.847 1.00 44.06 276 ALA A O 1
ATOM 2032 N N . THR A 1 277 ? -18.949 9.233 13.978 1.00 45.50 277 THR A N 1
ATOM 2033 C CA . THR A 1 277 ? -20.389 9.179 14.069 1.00 45.50 277 THR A CA 1
ATOM 2034 C C . THR A 1 277 ? -20.589 9.849 15.399 1.00 45.50 277 THR A C 1
ATOM 2036 O O . THR A 1 277 ? -20.313 9.241 16.436 1.00 45.50 277 THR A O 1
ATOM 2039 N N . VAL A 1 278 ? -20.824 11.166 15.370 1.00 46.00 278 VAL A N 1
ATOM 2040 C CA . VAL A 1 278 ? -21.235 11.926 16.536 1.00 46.00 278 VAL A CA 1
ATOM 2041 C C . VAL A 1 278 ? -22.287 11.016 17.100 1.00 46.00 278 VAL A C 1
ATOM 2043 O O . VAL A 1 278 ? -23.252 10.796 16.363 1.00 46.00 278 VAL A O 1
ATOM 2046 N N . PRO A 1 279 ? -22.041 10.347 18.245 1.00 47.91 279 PRO A N 1
ATOM 2047 C CA . PRO A 1 279 ? -22.867 9.217 18.582 1.00 47.91 279 PRO A CA 1
ATOM 2048 C C . PRO A 1 279 ? -24.276 9.775 18.574 1.00 47.91 279 PRO A C 1
ATOM 2050 O O . PRO A 1 279 ? -24.562 10.692 19.343 1.00 47.91 279 PRO A O 1
ATOM 2053 N N . GLU A 1 280 ? -25.125 9.323 17.648 1.00 55.16 280 GLU A N 1
ATOM 2054 C CA . GLU A 1 280 ? -26.517 9.729 17.639 1.00 55.16 280 GLU A CA 1
ATOM 2055 C C . GLU A 1 280 ? -27.140 9.596 19.036 1.00 55.16 280 GLU A C 1
ATOM 2057 O O . GLU A 1 280 ? -28.004 10.414 19.344 1.00 55.16 280 GLU A O 1
ATOM 2062 N N . PRO A 1 281 ? -26.668 8.721 19.964 1.00 57.25 281 PRO A N 1
ATOM 2063 C CA . PRO A 1 281 ? -27.073 8.804 21.361 1.00 57.25 281 PRO A CA 1
ATOM 2064 C C . PRO A 1 281 ? -26.894 10.170 22.028 1.00 57.25 281 PRO A C 1
ATOM 2066 O O . PRO A 1 281 ? -27.719 10.490 22.867 1.00 57.25 281 PRO A O 1
ATOM 2069 N N . MET A 1 282 ? -25.902 11.001 21.697 1.00 61.69 282 MET A N 1
ATOM 2070 C CA . MET A 1 282 ? -25.795 12.351 22.264 1.00 61.69 282 MET A CA 1
ATOM 2071 C C . MET A 1 282 ? -26.811 13.314 21.660 1.00 61.69 282 MET A C 1
ATOM 2073 O O . MET A 1 282 ? -27.407 14.079 22.408 1.00 61.69 282 MET A O 1
ATOM 2077 N N . SER A 1 283 ? -27.060 13.254 20.351 1.00 68.25 283 SER A N 1
ATOM 2078 C CA . SER A 1 283 ? -28.090 14.065 19.687 1.00 68.25 283 SER A CA 1
ATOM 2079 C C . SER A 1 283 ? -29.492 13.669 20.161 1.00 68.25 283 SER A C 1
ATOM 2081 O O . SER A 1 283 ? -30.298 14.529 20.510 1.00 68.25 283 SER A O 1
ATOM 2083 N N . ILE A 1 284 ? -29.755 12.363 20.275 1.00 70.19 284 ILE A N 1
ATOM 2084 C CA . ILE A 1 284 ? -30.989 11.780 20.816 1.00 70.19 284 ILE A CA 1
ATOM 2085 C C . ILE A 1 284 ? -31.106 12.055 22.318 1.00 70.19 284 ILE A C 1
ATOM 2087 O O . ILE A 1 284 ? -32.197 12.367 22.788 1.00 70.19 284 ILE A O 1
ATOM 2091 N N . ALA A 1 285 ? -30.016 11.995 23.087 1.00 73.69 285 ALA A N 1
ATOM 2092 C CA . ALA A 1 285 ? -30.030 12.356 24.502 1.00 73.69 285 ALA A CA 1
ATOM 2093 C C . ALA A 1 285 ? -30.276 13.852 24.688 1.00 73.69 285 ALA A C 1
ATOM 2095 O O . ALA A 1 285 ? -31.083 14.213 25.537 1.00 73.69 285 ALA A O 1
ATOM 2096 N N . LEU A 1 286 ? -29.657 14.729 23.891 1.00 78.50 286 LEU A N 1
ATOM 2097 C CA . LEU A 1 286 ? -29.926 16.168 23.932 1.00 78.50 286 LEU A CA 1
ATOM 2098 C C . LEU A 1 286 ? -31.377 16.457 23.552 1.00 78.50 286 LEU A C 1
ATOM 2100 O O . LEU A 1 286 ? -32.044 17.239 24.226 1.00 78.50 286 LEU A O 1
ATOM 2104 N N . PHE A 1 287 ? -31.877 15.797 22.509 1.00 80.75 287 PHE A N 1
ATOM 2105 C CA . PHE A 1 287 ? -33.263 15.900 22.073 1.00 80.75 287 PHE A CA 1
ATOM 2106 C C . PHE A 1 287 ? -34.227 15.403 23.160 1.00 80.75 287 PHE A C 1
ATOM 2108 O O . PHE A 1 287 ? -35.179 16.095 23.517 1.00 80.75 287 PHE A O 1
ATOM 2115 N N . GLY A 1 288 ? -33.936 14.253 23.770 1.00 81.38 288 GLY A N 1
ATOM 2116 C CA . GLY A 1 288 ? -34.699 13.681 24.875 1.00 81.38 288 GLY A CA 1
ATOM 2117 C C . GLY A 1 288 ? -34.685 14.564 26.124 1.00 81.38 288 GLY A C 1
ATOM 2118 O O . GLY A 1 288 ? -35.738 14.823 26.707 1.00 81.38 288 GLY A O 1
ATOM 2119 N N . ILE A 1 289 ? -33.522 15.099 26.509 1.00 83.38 289 ILE A N 1
ATOM 2120 C CA . ILE A 1 289 ? -33.378 16.073 27.601 1.00 83.38 289 ILE A CA 1
ATOM 2121 C C . ILE A 1 289 ? -34.167 17.346 27.273 1.00 83.38 289 ILE A C 1
ATOM 2123 O O . ILE A 1 289 ? -34.868 17.865 28.143 1.00 83.38 289 ILE A O 1
ATOM 2127 N N . GLY A 1 290 ? -34.120 17.813 26.023 1.00 84.50 290 GLY A N 1
ATOM 2128 C CA . GLY A 1 290 ? -34.891 18.954 25.534 1.00 84.50 290 GLY A CA 1
ATOM 2129 C C . GLY A 1 290 ? -36.400 18.749 25.676 1.00 84.50 290 GLY A C 1
ATOM 2130 O O . GLY A 1 290 ? -37.086 19.613 26.222 1.00 84.50 290 GLY A O 1
ATOM 2131 N N . ILE A 1 291 ? -36.920 17.582 25.279 1.00 87.69 291 ILE A N 1
ATOM 2132 C CA . ILE A 1 291 ? -38.339 17.220 25.442 1.00 87.69 291 ILE A CA 1
ATOM 2133 C C . ILE A 1 291 ? -38.727 17.165 26.924 1.00 87.69 291 ILE A C 1
ATOM 2135 O O . ILE A 1 291 ? -39.760 17.715 27.317 1.00 87.69 291 ILE A O 1
ATOM 2139 N N . VAL A 1 292 ? -37.907 16.537 27.772 1.00 83.38 292 VAL A N 1
ATOM 2140 C CA . VAL A 1 292 ? -38.177 16.461 29.215 1.00 83.38 292 VAL A CA 1
ATOM 2141 C C . VAL A 1 292 ? -38.185 17.858 29.836 1.00 83.38 292 VAL A C 1
ATOM 2143 O O . VAL A 1 292 ? -39.121 18.183 30.570 1.00 83.38 292 VAL A O 1
ATOM 2146 N N . ALA A 1 293 ? -37.220 18.715 29.498 1.00 81.56 293 ALA A N 1
ATOM 2147 C CA . ALA A 1 293 ? -37.174 20.097 29.966 1.00 81.56 293 ALA A CA 1
ATOM 2148 C C . ALA A 1 293 ? -38.427 20.878 29.532 1.00 81.56 293 ALA A C 1
ATOM 2150 O O . ALA A 1 293 ? -39.102 21.470 30.378 1.00 81.56 293 ALA A O 1
ATOM 2151 N N . LEU A 1 294 ? -38.808 20.808 28.252 1.00 82.25 294 LEU A N 1
ATOM 2152 C CA . LEU A 1 294 ? -40.028 21.437 27.729 1.00 82.25 294 LEU A CA 1
ATOM 2153 C C . LEU A 1 294 ? -41.289 20.947 28.458 1.00 82.25 294 LEU A C 1
ATOM 2155 O O . LEU A 1 294 ? -42.143 21.754 28.836 1.00 82.25 294 LEU A O 1
ATOM 2159 N N . SER A 1 295 ? -41.387 19.645 28.744 1.00 78.88 295 SER A N 1
ATOM 2160 C CA . SER A 1 295 ? -42.518 19.078 29.487 1.00 78.88 295 SER A CA 1
ATOM 2161 C C . SER A 1 295 ? -42.611 19.614 30.924 1.00 78.88 295 SER A C 1
ATOM 2163 O O . SER A 1 295 ? -43.710 19.890 31.411 1.00 78.88 295 SER A O 1
ATOM 2165 N N . MET A 1 296 ? -41.474 19.853 31.590 1.00 78.75 296 MET A N 1
ATOM 2166 C CA . MET A 1 296 ? -41.434 20.437 32.934 1.00 78.75 296 MET A CA 1
ATOM 2167 C C . MET A 1 296 ? -41.809 21.924 32.937 1.00 78.75 296 MET A C 1
ATOM 2169 O O . MET A 1 296 ? -42.515 22.367 33.846 1.00 78.75 296 MET A O 1
ATOM 2173 N N . PHE A 1 297 ? -41.402 22.688 31.918 1.00 76.19 297 PHE A N 1
ATOM 2174 C CA . PHE A 1 297 ? -41.771 24.102 31.791 1.00 76.19 297 PHE A CA 1
ATOM 2175 C C . PHE A 1 297 ? -43.242 24.303 31.397 1.00 76.19 297 PHE A C 1
ATOM 2177 O O . PHE A 1 297 ? -43.881 25.227 31.902 1.00 76.19 297 PHE A O 1
ATOM 2184 N N . SER A 1 298 ? -43.824 23.409 30.589 1.00 76.75 298 SER A N 1
ATOM 2185 C CA . SER A 1 298 ? -45.239 23.493 30.187 1.00 76.75 298 SER A CA 1
ATOM 2186 C C . SER A 1 298 ? -46.230 23.406 31.362 1.00 76.75 298 SER A C 1
ATOM 2188 O O . SER A 1 298 ? -47.321 23.967 31.299 1.00 76.75 298 SER A O 1
ATOM 2190 N N . ARG A 1 299 ? -45.841 22.776 32.481 1.00 66.12 299 ARG A N 1
ATOM 2191 C CA . ARG A 1 299 ? -46.700 22.598 33.667 1.00 66.12 299 ARG A CA 1
ATOM 2192 C C . ARG A 1 299 ? -46.786 23.812 34.597 1.00 66.12 299 ARG A C 1
ATOM 2194 O O . ARG A 1 299 ? -47.555 23.770 35.550 1.00 66.12 299 ARG A O 1
ATOM 2201 N N . ARG A 1 300 ? -46.028 24.889 34.355 1.00 63.12 300 ARG A N 1
ATOM 2202 C CA . ARG A 1 300 ? -46.022 26.088 35.222 1.00 63.12 300 ARG A CA 1
ATOM 2203 C C . ARG A 1 300 ? -47.020 27.185 34.826 1.00 63.12 300 ARG A C 1
ATOM 2205 O O . ARG A 1 300 ? -47.003 28.247 35.432 1.00 63.12 300 ARG A O 1
ATOM 2212 N N . ARG A 1 301 ? -47.893 26.959 33.840 1.00 52.78 301 ARG A N 1
ATOM 2213 C CA . ARG A 1 301 ? -48.815 27.981 33.307 1.00 52.78 301 ARG A CA 1
ATOM 2214 C C . ARG A 1 301 ? -50.282 27.774 33.712 1.00 52.78 301 ARG A C 1
ATOM 2216 O O . ARG A 1 301 ? -51.147 27.857 32.858 1.00 52.78 301 ARG A O 1
ATOM 2223 N N . ILE A 1 302 ? -50.578 27.504 34.986 1.00 58.41 302 ILE A N 1
ATOM 2224 C CA . ILE A 1 302 ? -51.936 27.667 35.548 1.00 58.41 302 ILE A CA 1
ATOM 2225 C C . ILE A 1 302 ? -51.806 28.050 37.032 1.00 58.41 302 ILE A C 1
ATOM 2227 O O . ILE A 1 302 ? -51.722 27.178 37.896 1.00 58.41 302 ILE A O 1
ATOM 2231 N N . SER A 1 303 ? -51.747 29.351 37.315 1.00 52.25 303 SER A N 1
ATOM 2232 C CA . SER A 1 303 ? -52.105 29.961 38.604 1.00 52.25 303 SER A CA 1
ATOM 2233 C C . SER A 1 303 ? -52.424 31.427 38.378 1.00 52.25 303 SER A C 1
ATOM 2235 O O . SER A 1 303 ? -51.530 32.095 37.807 1.00 52.25 303 SER A O 1
#

pLDDT: mean 82.85, std 18.16, range [37.19, 98.75]

Sequence (303 aa):
MPCWYVMCFNAHLIKTIKQYLSITKKGAGKMNRSAVNRLGWFFSIVSLALVANIASASVITNIHEFSVSPVFTDNFSDGNPPPSAPDLVGGGAASYFAPAGFPSGAESGGKLQLDSSLGGPYVNAIGDSRKSQFATLSLNLLSLGVTDISGKFDLVAPPARGDAYGLYMLGFGPSASLELDFMVWHGFDDALSIFLVLQDFVSHTITPIAQAPVDFGFAEIALEFDVTNGIIGSYTYLDNNGVPASAATVLGSIGDIPGISVVETGFFAGEAVGGATVPEPMSIALFGIGIVALSMFSRRRIS